Protein AF-0000000069089932 (afdb_homodimer)

Nearest PDB structures (foldseek):
  3h95-assembly1_A-2  TM=7.679E-01  e=5.765E-08  Homo sapiens
  2ehj-assembly1_A  TM=5.036E-01  e=2.712E+00  Escherichia coli
  3dmp-assembly1_A  TM=3.233E-01  e=6.215E+00  Burkholderia pseudomallei
  3h95-assembly1_A-2  TM=7.671E-01  e=1.117E-07  Homo sapiens

pLDDT: mean 87.86, std 10.95, range [35.31, 97.25]

Secondary structure (DSSP, 8-state):
-EEEEEEEEEEEEEGGGTTEEEEEEEEEE--S-------TTT-S------HHHHHTSTT--HHHHHHHHHHHHHHHH-STTT-BEEEEEE-SSTT-EEEEEEPPPPGGG---/-EEEEEEEEEEEEEGGGTTEEEEEEEEEE--S-------TTT-S------HHHHHTSTT--HHHHHHHHHHHHHHHH-STTT-BEEEEEE-SSTT-EEEEEEPPPPGGG---

Foldseek 3Di:
DFDFWQDKDWDALPVVVVRHIDIDTHTDDDDPDPDDDDDPVPDPDDDDDDLVVVCVDPPQDPVSNVVSVLVVVCVVPNCLVRGFAWDWDDDPDPPDIDTDTDRDDDPVPPPD/DFDFWQDKDWDALPVVVVRHIDIDTHTDDDDPDQDDDDDPVPDPDDDDDDLVVVCVDPPCDPVNVVVSVLVVVCVVPNCLVRGFAWDWDDDPPPPDIDTDTDRDDDPVPPPD

Radius of gyration: 20.14 Å; Cα contacts (8 Å, |Δi|>4): 325; chains: 2; bounding box: 42×56×48 Å

Organism: Magallana gigas (NCBI:txid29159)

Solvent-accessible surface area (backbone atoms only — not comparable to full-atom values): 13571 Å² total; per-residue (Å²): 76,87,66,28,36,49,35,37,34,40,31,61,59,29,71,94,57,81,44,34,72,46,78,48,75,43,68,44,66,43,76,87,61,88,75,85,80,72,56,75,90,82,42,91,77,86,79,93,73,60,68,73,57,58,68,68,39,84,85,62,45,67,64,54,48,51,53,51,36,51,50,51,43,24,70,75,74,49,44,83,69,42,47,28,34,66,47,82,41,74,42,96,53,86,94,39,55,30,38,42,29,28,44,74,69,62,75,85,44,65,75,124,77,86,66,27,35,50,35,37,36,41,32,60,58,30,72,93,57,81,43,34,70,47,76,47,76,42,68,43,67,46,77,88,59,88,75,84,79,73,55,75,90,82,43,90,78,85,81,92,72,60,67,74,57,58,68,68,39,84,86,60,44,67,64,55,48,51,53,51,36,52,50,50,44,23,70,74,73,47,44,84,68,42,46,30,35,65,48,81,40,74,42,95,51,86,94,40,56,29,37,41,30,31,44,73,70,63,75,86,46,65,74,125

InterPro domains:
  IPR003293 Nudix hydrolase 6-like [PR01356] (27-51)
  IPR003293 Nudix hydrolase 6-like [PR01356] (60-79)
  IPR003293 Nudix hydrolase 6-like [PR01356] (79-103)
  IPR003293 Nudix hydrolase 6-like [PTHR13994] (1-91)
  IPR015797 NUDIX hydrolase-like domain superfamily [SSF55811] (11-101)

Sequence (224 aa):
EFLSMLALRQQHKQPGAFGRSDIFILCRLRPLTFDIRPCSREIKACQWMDIADVQKRSGFSAFMRKVTGMAMYGIKHGFQDLDIKYEEMESVYKGLRYKLYHRPVPSDTQIREFLSMLALRQQHKQPGAFGRSDIFILCRLRPLTFDIRPCSREIKACQWMDIADVQKRSGFSAFMRKVTGMAMYGIKHGFQDLDIKYEEMESVYKGLRYKLYHRPVPSDTQIR

Structure (mmCIF, N/CA/C/O backbone):
data_AF-0000000069089932-model_v1
#
loop_
_entity.id
_entity.type
_entity.pdbx_description
1 polymer 'Nucleoside diphosphate-linked moiety X motif 6'
#
loop_
_atom_site.group_PDB
_atom_site.id
_atom_site.type_symbol
_atom_site.label_atom_id
_atom_site.label_alt_id
_atom_site.label_comp_id
_atom_site.label_asym_id
_atom_site.label_entity_id
_atom_site.label_seq_id
_atom_site.pdbx_PDB_ins_code
_atom_site.Cartn_x
_atom_site.Cartn_y
_atom_site.Cartn_z
_atom_site.occupancy
_atom_site.B_iso_or_equiv
_atom_site.auth_seq_id
_atom_site.auth_comp_id
_atom_site.auth_asym_id
_atom_site.auth_atom_id
_atom_site.pdbx_PDB_model_num
ATOM 1 N N . GLU A 1 1 ? -13.797 -12.742 -2.637 1 95.88 1 GLU A N 1
ATOM 2 C CA . GLU A 1 1 ? -13.93 -11.68 -1.649 1 95.88 1 GLU A CA 1
ATOM 3 C C . GLU A 1 1 ? -12.562 -11.148 -1.224 1 95.88 1 GLU A C 1
ATOM 5 O O . GLU A 1 1 ? -11.648 -11.93 -0.945 1 95.88 1 GLU A O 1
ATOM 10 N N . PHE A 1 2 ? -12.469 -9.836 -1.188 1 95.94 2 PHE A N 1
ATOM 11 C CA . PHE A 1 2 ? -11.211 -9.203 -0.796 1 95.94 2 PHE A CA 1
ATOM 12 C C . PHE A 1 2 ? -10.953 -9.398 0.692 1 95.94 2 PHE A C 1
ATOM 14 O O . PHE A 1 2 ? -11.836 -9.164 1.519 1 95.94 2 PHE A O 1
ATOM 21 N N . LEU A 1 3 ? -9.719 -9.789 1.024 1 96.19 3 LEU A N 1
ATOM 22 C CA . LEU A 1 3 ? -9.352 -9.984 2.422 1 96.19 3 LEU A CA 1
ATOM 23 C C . LEU A 1 3 ? -8.328 -8.938 2.859 1 96.19 3 LEU A C 1
ATOM 25 O O . LEU A 1 3 ? -8.5 -8.289 3.895 1 96.19 3 LEU A O 1
ATOM 29 N N . SER A 1 4 ? -7.27 -8.75 2.064 1 97.19 4 SER A N 1
ATOM 30 C CA . SER A 1 4 ? -6.207 -7.824 2.445 1 97.19 4 SER A CA 1
ATOM 31 C C . SER A 1 4 ? -5.234 -7.594 1.293 1 97.19 4 SER A C 1
ATOM 33 O O . SER A 1 4 ? -5.297 -8.281 0.273 1 97.19 4 SER A O 1
ATOM 35 N N . MET A 1 5 ? -4.504 -6.559 1.44 1 96.88 5 MET A N 1
ATOM 36 C CA . MET A 1 5 ? -3.287 -6.395 0.651 1 96.88 5 MET A CA 1
ATOM 37 C C . MET A 1 5 ? -2.098 -7.047 1.345 1 96.88 5 MET A C 1
ATOM 39 O O . MET A 1 5 ? -1.93 -6.91 2.559 1 96.88 5 MET A O 1
ATOM 43 N N . LEU A 1 6 ? -1.239 -7.73 0.556 1 96.25 6 LEU A N 1
ATOM 44 C CA . LEU A 1 6 ? -0.067 -8.375 1.139 1 96.25 6 LEU A CA 1
ATOM 45 C C . LEU A 1 6 ? 1.198 -7.582 0.825 1 96.25 6 LEU A C 1
ATOM 47 O O . LEU A 1 6 ? 2.127 -7.539 1.636 1 96.25 6 LEU A O 1
ATOM 51 N N . ALA A 1 7 ? 1.217 -6.977 -0.391 1 96.44 7 ALA A N 1
ATOM 52 C CA . ALA A 1 7 ? 2.432 -6.293 -0.825 1 96.44 7 ALA A CA 1
ATOM 53 C C . ALA A 1 7 ? 2.145 -5.344 -1.986 1 96.44 7 ALA A C 1
ATOM 55 O O . ALA A 1 7 ? 1.101 -5.449 -2.637 1 96.44 7 ALA A O 1
ATOM 56 N N . LEU A 1 8 ? 2.963 -4.398 -2.178 1 96.5 8 LEU A N 1
ATOM 57 C CA . LEU A 1 8 ? 2.951 -3.459 -3.293 1 96.5 8 LEU A CA 1
ATOM 58 C C . LEU A 1 8 ? 4.328 -3.375 -3.947 1 96.5 8 LEU A C 1
ATOM 60 O O . LEU A 1 8 ? 5.336 -3.197 -3.262 1 96.5 8 LEU A O 1
ATOM 64 N N . ARG A 1 9 ? 4.383 -3.613 -5.23 1 94.62 9 ARG A N 1
ATOM 65 C CA . ARG A 1 9 ? 5.625 -3.453 -5.977 1 94.62 9 ARG A CA 1
ATOM 66 C C . ARG A 1 9 ? 5.617 -2.156 -6.781 1 94.62 9 ARG A C 1
ATOM 68 O O . ARG A 1 9 ? 4.633 -1.848 -7.461 1 94.62 9 ARG A O 1
ATOM 75 N N . GLN A 1 10 ? 6.621 -1.388 -6.66 1 93.94 10 GLN A N 1
ATOM 76 C CA . GLN A 1 10 ? 6.824 -0.206 -7.492 1 93.94 10 GLN A CA 1
ATOM 77 C C . GLN A 1 10 ? 8.078 -0.346 -8.352 1 93.94 10 GLN A C 1
ATOM 79 O O . GLN A 1 10 ? 9.164 -0.629 -7.832 1 93.94 10 GLN A O 1
ATOM 84 N N . GLN A 1 11 ? 7.938 -0.21 -9.594 1 90.94 11 GLN A N 1
ATOM 85 C CA . GLN A 1 11 ? 9.078 -0.249 -10.5 1 90.94 11 GLN A CA 1
ATOM 86 C C . GLN A 1 11 ? 9.094 0.97 -11.414 1 90.94 11 GLN A C 1
ATOM 88 O O . GLN A 1 11 ? 8.055 1.37 -11.938 1 90.94 11 GLN A O 1
ATOM 93 N N . HIS A 1 12 ? 10.25 1.593 -11.484 1 89.12 12 HIS A N 1
ATOM 94 C CA . HIS A 1 12 ? 10.453 2.686 -12.43 1 89.12 12 HIS A CA 1
ATOM 95 C C . HIS A 1 12 ? 11.086 2.186 -13.727 1 89.12 12 HIS A C 1
ATOM 97 O O . HIS A 1 12 ? 11.656 1.096 -13.758 1 89.12 12 HIS A O 1
ATOM 103 N N . LYS A 1 13 ? 10.906 3.018 -14.844 1 86.25 13 LYS A N 1
ATOM 104 C CA . LYS A 1 13 ? 11.508 2.732 -16.141 1 86.25 13 LYS A CA 1
ATOM 105 C C . LYS A 1 13 ? 11.125 1.339 -16.641 1 86.25 13 LYS A C 1
ATOM 107 O O . LYS A 1 13 ? 11.984 0.581 -17.094 1 86.25 13 LYS A O 1
ATOM 112 N N . GLN A 1 14 ? 9.859 1.005 -16.391 1 79.31 14 GLN A N 1
ATOM 113 C CA . GLN A 1 14 ? 9.367 -0.302 -16.812 1 79.31 14 GLN A CA 1
ATOM 114 C C . GLN A 1 14 ? 9.328 -0.412 -18.328 1 79.31 14 GLN A C 1
ATOM 116 O O . GLN A 1 14 ? 8.531 0.26 -18.984 1 79.31 14 GLN A O 1
ATOM 121 N N . PRO A 1 15 ? 10.203 -1.219 -18.859 1 76.25 15 PRO A N 1
ATOM 122 C CA . PRO A 1 15 ? 10.258 -1.302 -20.328 1 76.25 15 PRO A CA 1
ATOM 123 C C . PRO A 1 15 ? 8.898 -1.641 -20.938 1 76.25 15 PRO A C 1
ATOM 125 O O . PRO A 1 15 ? 8.539 -1.081 -21.984 1 76.25 15 PRO A O 1
ATOM 128 N N . GLY A 1 16 ? 8.141 -2.504 -20.344 1 74 16 GLY A N 1
ATOM 129 C CA . GLY A 1 16 ? 6.844 -2.906 -20.859 1 74 16 GLY A CA 1
ATOM 130 C C . GLY A 1 16 ? 5.801 -1.81 -20.766 1 74 16 GLY A C 1
ATOM 131 O O . GLY A 1 16 ? 4.738 -1.907 -21.391 1 74 16 GLY A O 1
ATOM 132 N N . ALA A 1 17 ? 6.102 -0.735 -20.016 1 73.56 17 ALA A N 1
ATOM 133 C CA . ALA A 1 17 ? 5.16 0.369 -19.828 1 73.56 17 ALA A CA 1
ATOM 134 C C . ALA A 1 17 ? 5.734 1.673 -20.375 1 73.56 17 ALA A C 1
ATOM 136 O O . ALA A 1 17 ? 5.473 2.748 -19.828 1 73.56 17 ALA A O 1
ATOM 137 N N . PHE A 1 18 ? 6.617 1.554 -21.406 1 82.56 18 PHE A N 1
ATOM 138 C CA . PHE A 1 18 ? 7.152 2.721 -22.109 1 82.56 18 PHE A CA 1
ATOM 139 C C . PHE A 1 18 ? 8.008 3.566 -21.156 1 82.56 18 PHE A C 1
ATOM 141 O O . PHE A 1 18 ? 7.973 4.797 -21.219 1 82.56 18 PHE A O 1
ATOM 148 N N . GLY A 1 19 ? 8.602 2.885 -20.172 1 81.69 19 GLY A N 1
ATOM 149 C CA . GLY A 1 19 ? 9.523 3.58 -19.281 1 81.69 19 GLY A CA 1
ATOM 150 C C . GLY A 1 19 ? 8.828 4.266 -18.125 1 81.69 19 GLY A C 1
ATOM 151 O O . GLY A 1 19 ? 9.477 4.957 -17.328 1 81.69 19 GLY A O 1
ATOM 152 N N . ARG A 1 20 ? 7.586 4.059 -17.969 1 84.69 20 ARG A N 1
ATOM 153 C CA . ARG A 1 20 ? 6.836 4.703 -16.906 1 84.69 20 ARG A CA 1
ATOM 154 C C . ARG A 1 20 ? 6.957 3.92 -15.602 1 84.69 20 ARG A C 1
ATOM 156 O O . ARG A 1 20 ? 7.457 2.791 -15.594 1 84.69 20 ARG A O 1
ATOM 163 N N . SER A 1 21 ? 6.59 4.645 -14.539 1 87.12 21 SER A N 1
ATOM 164 C CA . SER A 1 21 ? 6.512 3.965 -13.25 1 87.12 21 SER A CA 1
ATOM 165 C C . SER A 1 21 ? 5.234 3.141 -13.141 1 87.12 21 SER A C 1
ATOM 167 O O . SER A 1 21 ? 4.203 3.5 -13.711 1 87.12 21 SER A O 1
ATOM 169 N N . ASP A 1 22 ? 5.398 1.964 -12.555 1 87.44 22 ASP A N 1
ATOM 170 C CA . ASP A 1 22 ? 4.203 1.151 -12.359 1 87.44 22 ASP A CA 1
ATOM 171 C C . ASP A 1 22 ? 4.094 0.677 -10.914 1 87.44 22 ASP A C 1
ATOM 173 O O . ASP A 1 22 ? 5.086 0.653 -10.188 1 87.44 22 ASP A O 1
ATOM 177 N N . ILE A 1 23 ? 2.812 0.469 -10.531 1 90.5 23 ILE A N 1
ATOM 178 C CA . ILE A 1 23 ? 2.504 -0.11 -9.227 1 90.5 23 ILE A CA 1
ATOM 179 C C . ILE A 1 23 ? 1.724 -1.41 -9.414 1 90.5 23 ILE A C 1
ATOM 181 O O . ILE A 1 23 ? 0.778 -1.467 -10.203 1 90.5 23 ILE A O 1
ATOM 185 N N . PHE A 1 24 ? 2.215 -2.436 -8.812 1 91.56 24 PHE A N 1
ATOM 186 C CA . PHE A 1 24 ? 1.556 -3.736 -8.781 1 91.56 24 PHE A CA 1
ATOM 187 C C . PHE A 1 24 ? 1.16 -4.105 -7.352 1 91.56 24 PHE A C 1
ATOM 189 O O . PHE A 1 24 ? 2.002 -4.125 -6.453 1 91.56 24 PHE A O 1
ATOM 196 N N . ILE A 1 25 ? -0.121 -4.348 -7.137 1 94.81 25 ILE A N 1
ATOM 197 C CA . ILE A 1 25 ? -0.615 -4.652 -5.801 1 94.81 25 ILE A CA 1
ATOM 198 C C . ILE A 1 25 ? -1.008 -6.125 -5.719 1 94.81 25 ILE A C 1
ATOM 200 O O . ILE A 1 25 ? -1.758 -6.621 -6.562 1 94.81 25 ILE A O 1
ATOM 204 N N . LEU A 1 26 ? -0.462 -6.785 -4.738 1 95.31 26 LEU A N 1
ATOM 205 C CA . LEU A 1 26 ? -0.828 -8.164 -4.461 1 95.31 26 LEU A CA 1
ATOM 206 C C . LEU A 1 26 ? -1.904 -8.234 -3.381 1 95.31 26 LEU A C 1
ATOM 208 O O . LEU A 1 26 ? -1.704 -7.75 -2.266 1 95.31 26 LEU A O 1
ATOM 212 N N . CYS A 1 27 ? -2.963 -8.891 -3.709 1 96.75 27 CYS A N 1
ATOM 213 C CA . CYS A 1 27 ? -4.086 -8.992 -2.785 1 96.75 27 CYS A CA 1
ATOM 214 C C . CYS A 1 27 ? -4.363 -10.438 -2.412 1 96.75 27 CYS A C 1
ATOM 216 O O . CYS A 1 27 ? -4.113 -11.352 -3.207 1 96.75 27 CYS A O 1
ATOM 218 N N . ARG A 1 28 ? -4.836 -10.594 -1.194 1 96.31 28 ARG A N 1
ATOM 219 C CA . ARG A 1 28 ? -5.402 -11.867 -0.75 1 96.31 28 ARG A CA 1
ATOM 220 C C . ARG A 1 28 ? -6.922 -11.859 -0.875 1 96.31 28 ARG A C 1
ATOM 222 O O . ARG A 1 28 ? -7.586 -10.938 -0.4 1 96.31 28 ARG A O 1
ATOM 229 N N . LEU A 1 29 ? -7.418 -12.875 -1.557 1 95.94 29 LEU A N 1
ATOM 230 C CA . LEU A 1 29 ? -8.859 -13 -1.762 1 95.94 29 LEU A CA 1
ATOM 231 C C . LEU A 1 29 ? -9.352 -14.375 -1.333 1 95.94 29 LEU A C 1
ATOM 233 O O . LEU A 1 29 ? -8.578 -15.336 -1.294 1 95.94 29 LEU A O 1
ATOM 237 N N . ARG A 1 30 ? -10.555 -14.43 -0.99 1 94.56 30 ARG A N 1
ATOM 238 C CA . ARG A 1 30 ? -11.258 -15.688 -0.776 1 94.56 30 ARG A CA 1
ATOM 239 C C . ARG A 1 30 ? -12.258 -15.953 -1.896 1 94.56 30 ARG A C 1
ATOM 241 O O . ARG A 1 30 ? -13.094 -15.094 -2.207 1 94.56 30 ARG A O 1
ATOM 248 N N . PRO A 1 31 ? -12.148 -17.109 -2.607 1 93.44 31 PRO A N 1
ATOM 249 C CA . PRO A 1 31 ? -13.102 -17.391 -3.678 1 93.44 31 PRO A CA 1
ATOM 250 C C . PRO A 1 31 ? -14.539 -17.531 -3.166 1 93.44 31 PRO A C 1
ATOM 252 O O . PRO A 1 31 ? -14.758 -18.078 -2.08 1 93.44 31 PRO A O 1
ATOM 255 N N . LEU A 1 32 ? -15.438 -16.906 -3.814 1 95.06 32 LEU A N 1
ATOM 256 C CA . LEU A 1 32 ? -16.859 -17.078 -3.506 1 95.06 32 LEU A CA 1
ATOM 257 C C . LEU A 1 32 ? -17.344 -18.453 -3.963 1 95.06 32 LEU A C 1
ATOM 259 O O . LEU A 1 32 ? -18.266 -19.016 -3.365 1 95.06 32 LEU A O 1
ATOM 263 N N . THR A 1 33 ? -16.844 -18.906 -5.039 1 93.88 33 THR A N 1
ATOM 264 C CA . THR A 1 33 ? -17.031 -20.25 -5.574 1 93.88 33 THR A CA 1
ATOM 265 C C . THR A 1 33 ? -15.734 -20.797 -6.16 1 93.88 33 THR A C 1
ATOM 267 O O . THR A 1 33 ? -14.82 -20.031 -6.469 1 93.88 33 THR A O 1
ATOM 270 N N . PHE A 1 34 ? -15.695 -22.016 -6.309 1 93.62 34 PHE A N 1
ATOM 271 C CA . PHE A 1 34 ? -14.5 -22.625 -6.875 1 93.62 34 PHE A CA 1
ATOM 272 C C . PHE A 1 34 ? -14.688 -22.922 -8.359 1 93.62 34 PHE A C 1
ATOM 274 O O . PHE A 1 34 ? -13.789 -23.438 -9.016 1 93.62 34 PHE A O 1
ATOM 281 N N . ASP A 1 35 ? -15.766 -22.484 -8.805 1 94.5 35 ASP A N 1
ATOM 282 C CA . ASP A 1 35 ? -16 -22.625 -10.234 1 94.5 35 ASP A CA 1
ATOM 283 C C . ASP A 1 35 ? -15.148 -21.656 -11.039 1 94.5 35 ASP A C 1
ATOM 285 O O . ASP A 1 35 ? -15.133 -20.453 -10.742 1 94.5 35 ASP A O 1
ATOM 289 N N . ILE A 1 36 ? -14.461 -22.109 -12.039 1 92.19 36 ILE A N 1
ATOM 290 C CA . ILE A 1 36 ? -13.641 -21.266 -12.898 1 92.19 36 ILE A CA 1
ATOM 291 C C . ILE A 1 36 ? -14.406 -20.906 -14.164 1 92.19 36 ILE A C 1
ATOM 293 O O . ILE A 1 36 ? -14.836 -21.797 -14.914 1 92.19 36 ILE A O 1
ATOM 297 N N . ARG A 1 37 ? -14.688 -19.688 -14.445 1 91 37 ARG A N 1
ATOM 298 C CA . ARG A 1 37 ? -15.344 -19.156 -15.641 1 91 37 ARG A CA 1
ATOM 299 C C . ARG A 1 37 ? -14.469 -18.109 -16.328 1 91 37 ARG A C 1
ATOM 301 O O . ARG A 1 37 ? -14.719 -16.906 -16.188 1 91 37 ARG A O 1
ATOM 308 N N . PRO A 1 38 ? -13.477 -18.562 -17.031 1 89 38 PRO A N 1
ATOM 309 C CA . PRO A 1 38 ? -12.555 -17.609 -17.656 1 89 38 PRO A CA 1
ATOM 310 C C . PRO A 1 38 ? -13.188 -16.859 -18.828 1 89 38 PRO A C 1
ATOM 312 O O . PRO A 1 38 ? -14.078 -17.406 -19.5 1 89 38 PRO A O 1
ATOM 315 N N . CYS A 1 39 ? -12.781 -15.578 -18.922 1 90.69 39 CYS A N 1
ATOM 316 C CA . CYS A 1 39 ? -13.141 -14.867 -20.156 1 90.69 39 CYS A CA 1
ATOM 317 C C . CYS A 1 39 ? -12.539 -15.547 -21.375 1 90.69 39 CYS A C 1
ATOM 319 O O . CYS A 1 39 ? -11.312 -15.594 -21.531 1 90.69 39 CYS A O 1
ATOM 321 N N . SER A 1 40 ? -13.25 -16.062 -22.234 1 88.31 40 SER A N 1
ATOM 322 C CA . SER A 1 40 ? -12.805 -16.859 -23.375 1 88.31 40 SER A CA 1
ATOM 323 C C . SER A 1 40 ? -11.984 -16.031 -24.344 1 88.31 40 SER A C 1
ATOM 325 O O . SER A 1 40 ? -11.164 -16.578 -25.094 1 88.31 40 SER A O 1
ATOM 327 N N . ARG A 1 41 ? -12.234 -14.773 -24.406 1 92.12 41 ARG A N 1
ATOM 328 C CA . ARG A 1 41 ? -11.547 -13.898 -25.359 1 92.12 41 ARG A CA 1
ATOM 329 C C . ARG A 1 41 ? -10.125 -13.602 -24.891 1 92.12 41 ARG A C 1
ATOM 331 O O . ARG A 1 41 ? -9.211 -13.5 -25.703 1 92.12 41 ARG A O 1
ATOM 338 N N . GLU A 1 42 ? -9.875 -13.555 -23.5 1 91.56 42 GLU A N 1
ATOM 339 C CA . GLU A 1 42 ? -8.617 -12.992 -23.016 1 91.56 42 GLU A CA 1
ATOM 340 C C . GLU A 1 42 ? -7.789 -14.047 -22.281 1 91.56 42 GLU A C 1
ATOM 342 O O . GLU A 1 42 ? -6.59 -13.867 -22.078 1 91.56 42 GLU A O 1
ATOM 347 N N . ILE A 1 43 ? -8.57 -15.109 -21.953 1 91.31 43 ILE A N 1
ATOM 348 C CA . ILE A 1 43 ? -7.891 -16.062 -21.078 1 91.31 43 ILE A CA 1
ATOM 349 C C . ILE A 1 43 ? -7.727 -17.406 -21.797 1 91.31 43 ILE A C 1
ATOM 351 O O . ILE A 1 43 ? -8.711 -18.078 -22.094 1 91.31 43 ILE A O 1
ATOM 355 N N . LYS A 1 44 ? -6.438 -17.719 -22.031 1 91.56 44 LYS A N 1
ATOM 356 C CA . LYS A 1 44 ? -6.133 -18.969 -22.734 1 91.56 44 LYS A CA 1
ATOM 357 C C . LYS A 1 44 ? -6.449 -20.188 -21.859 1 91.56 44 LYS A C 1
ATOM 359 O O . LYS A 1 44 ? -7.016 -21.156 -22.344 1 91.56 44 LYS A O 1
ATOM 364 N N . ALA A 1 45 ? -5.965 -20.188 -20.641 1 90.38 45 ALA A N 1
ATOM 365 C CA . ALA A 1 45 ? -6.188 -21.281 -19.703 1 90.38 45 ALA A CA 1
ATOM 366 C C . ALA A 1 45 ? -6.195 -20.781 -18.266 1 90.38 45 ALA A C 1
ATOM 368 O O . ALA A 1 45 ? -5.547 -19.781 -17.953 1 90.38 45 ALA A O 1
ATOM 369 N N . CYS A 1 46 ? -7.012 -21.328 -17.547 1 91.38 46 CYS A N 1
ATOM 370 C CA . CYS A 1 46 ? -7.113 -20.984 -16.125 1 91.38 46 CYS A CA 1
ATOM 371 C C . CYS A 1 46 ? -7.297 -22.234 -15.281 1 91.38 46 CYS A C 1
ATOM 373 O O . CYS A 1 46 ? -8.047 -23.141 -15.648 1 91.38 46 CYS A O 1
ATOM 375 N N . GLN A 1 47 ? -6.52 -22.359 -14.164 1 91.88 47 GLN A N 1
ATOM 376 C CA . GLN A 1 47 ? -6.664 -23.484 -13.242 1 91.88 47 GLN A CA 1
ATOM 377 C C . GLN A 1 47 ? -6.336 -23.047 -11.812 1 91.88 47 GLN A C 1
ATOM 379 O O . GLN A 1 47 ? -5.555 -22.125 -11.594 1 91.88 47 GLN A O 1
ATOM 384 N N . TRP A 1 48 ? -7 -23.828 -10.867 1 92 48 TRP A N 1
ATOM 385 C CA . TRP A 1 48 ? -6.543 -23.734 -9.492 1 92 48 TRP A CA 1
ATOM 386 C C . TRP A 1 48 ? -5.242 -24.5 -9.281 1 92 48 TRP A C 1
ATOM 388 O O . TRP A 1 48 ? -5.086 -25.609 -9.805 1 92 48 TRP A O 1
ATOM 398 N N . MET A 1 49 ? -4.277 -23.875 -8.547 1 91.12 49 MET A N 1
ATOM 399 C CA . MET A 1 49 ? -2.994 -24.516 -8.266 1 91.12 49 MET A CA 1
ATOM 400 C C . MET A 1 49 ? -2.676 -24.453 -6.773 1 91.12 49 MET A C 1
ATOM 402 O O . MET A 1 49 ? -2.988 -23.453 -6.109 1 91.12 49 MET A O 1
ATOM 406 N N . ASP A 1 50 ? -2.061 -25.656 -6.297 1 91.44 50 ASP A N 1
ATOM 407 C CA . ASP A 1 50 ? -1.484 -25.578 -4.957 1 91.44 50 ASP A CA 1
ATOM 408 C C . ASP A 1 50 ? -0.297 -24.625 -4.914 1 91.44 50 ASP A C 1
ATOM 410 O O . ASP A 1 50 ? 0.585 -24.688 -5.773 1 91.44 50 ASP A O 1
ATOM 414 N N . ILE A 1 51 ? -0.397 -23.781 -3.961 1 89.31 51 ILE A N 1
ATOM 415 C CA . ILE A 1 51 ? 0.636 -22.75 -3.871 1 89.31 51 ILE A CA 1
ATOM 416 C C . ILE A 1 51 ? 2.01 -23.406 -3.76 1 89.31 51 ILE A C 1
ATOM 418 O O . ILE A 1 51 ? 3 -22.875 -4.27 1 89.31 51 ILE A O 1
ATOM 422 N N . ALA A 1 52 ? 2.139 -24.531 -3.111 1 87.25 52 ALA A N 1
ATOM 423 C CA . ALA A 1 52 ? 3.408 -25.25 -2.986 1 87.25 52 ALA A CA 1
ATOM 424 C C . ALA A 1 52 ? 3.924 -25.688 -4.352 1 87.25 52 ALA A C 1
ATOM 426 O O . ALA A 1 52 ? 5.133 -25.719 -4.586 1 87.25 52 ALA A O 1
ATOM 427 N N . ASP A 1 53 ? 3.035 -26 -5.215 1 87.62 53 ASP A N 1
ATOM 428 C CA . ASP A 1 53 ? 3.416 -26.422 -6.562 1 87.62 53 ASP A CA 1
ATOM 429 C C . ASP A 1 53 ? 3.889 -25.234 -7.391 1 87.62 53 ASP A C 1
ATOM 431 O O . ASP A 1 53 ? 4.773 -25.359 -8.242 1 87.62 53 ASP A O 1
ATOM 435 N N . VAL A 1 54 ? 3.318 -24.156 -7.129 1 84.31 54 VAL A N 1
ATOM 436 C CA . VAL A 1 54 ? 3.699 -22.938 -7.852 1 84.31 54 VAL A CA 1
ATOM 437 C C . VAL A 1 54 ? 5.156 -22.594 -7.547 1 84.31 54 VAL A C 1
ATOM 439 O O . VAL A 1 54 ? 5.91 -22.219 -8.445 1 84.31 54 VAL A O 1
ATOM 442 N N . GLN A 1 55 ? 5.504 -22.734 -6.355 1 82 55 GLN A N 1
ATOM 443 C CA . GLN A 1 55 ? 6.852 -22.391 -5.914 1 82 55 GLN A CA 1
ATOM 444 C C . GLN A 1 55 ? 7.891 -23.297 -6.574 1 82 55 GLN A C 1
ATOM 446 O O . GLN A 1 55 ? 9.055 -22.922 -6.707 1 82 55 GLN A O 1
ATOM 451 N N . LYS A 1 56 ? 7.461 -24.438 -6.906 1 80.56 56 LYS A N 1
ATOM 452 C CA . LYS A 1 56 ? 8.383 -25.422 -7.461 1 80.56 56 LYS A CA 1
ATOM 453 C C . LYS A 1 56 ? 8.578 -25.219 -8.961 1 80.56 56 LYS A C 1
ATOM 455 O O . LYS A 1 56 ? 9.445 -25.844 -9.57 1 80.56 56 LYS A O 1
ATOM 460 N N . ARG A 1 57 ? 7.887 -24.375 -9.477 1 77.62 57 ARG A N 1
ATOM 461 C CA . ARG A 1 57 ? 7.969 -24.188 -10.922 1 77.62 57 ARG A CA 1
ATOM 462 C C . ARG A 1 57 ? 9.258 -23.469 -11.312 1 77.62 57 ARG A C 1
ATOM 464 O O . ARG A 1 57 ? 9.734 -22.609 -10.578 1 77.62 57 ARG A O 1
ATOM 471 N N . SER A 1 58 ? 9.734 -23.875 -12.43 1 68.56 58 SER A N 1
ATOM 472 C CA . SER A 1 58 ? 10.945 -23.281 -12.984 1 68.56 58 SER A CA 1
ATOM 473 C C . SER A 1 58 ? 10.703 -21.844 -13.43 1 68.56 58 SER A C 1
ATOM 475 O O . SER A 1 58 ? 9.625 -21.516 -13.922 1 68.56 58 SER A O 1
ATOM 477 N N . GLY A 1 59 ? 11.75 -21 -13.203 1 72.38 59 GLY A N 1
ATOM 478 C CA . GLY A 1 59 ? 11.727 -19.625 -13.672 1 72.38 59 GLY A CA 1
ATOM 479 C C . GLY A 1 59 ? 10.898 -18.719 -12.781 1 72.38 59 GLY A C 1
ATOM 480 O O . GLY A 1 59 ? 10.344 -17.719 -13.258 1 72.38 59 GLY A O 1
ATOM 481 N N . PHE A 1 60 ? 10.688 -19.234 -11.625 1 74.44 60 PHE A N 1
ATOM 482 C CA . PHE A 1 60 ? 9.961 -18.422 -10.648 1 74.44 60 PHE A CA 1
ATOM 483 C C . PHE A 1 60 ? 10.742 -17.172 -10.305 1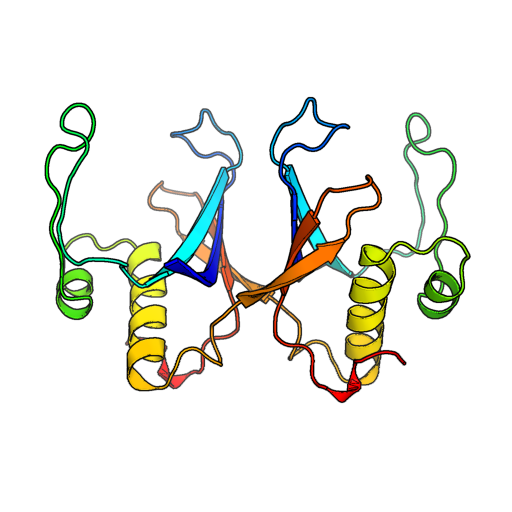 74.44 60 PHE A C 1
ATOM 485 O O . PHE A 1 60 ? 11.875 -17.234 -9.836 1 74.44 60 PHE A O 1
ATOM 492 N N . SER A 1 61 ? 10.211 -16.062 -10.789 1 83.12 61 SER A N 1
ATOM 493 C CA . SER A 1 61 ? 10.883 -14.789 -10.539 1 83.12 61 SER A CA 1
ATOM 494 C C . SER A 1 61 ? 11.086 -14.562 -9.047 1 83.12 61 SER A C 1
ATOM 496 O O . SER A 1 61 ? 10.453 -15.219 -8.219 1 83.12 61 SER A O 1
ATOM 498 N N . ALA A 1 62 ? 12.047 -13.727 -8.766 1 85.56 62 ALA A N 1
ATOM 499 C CA . ALA A 1 62 ? 12.305 -13.352 -7.3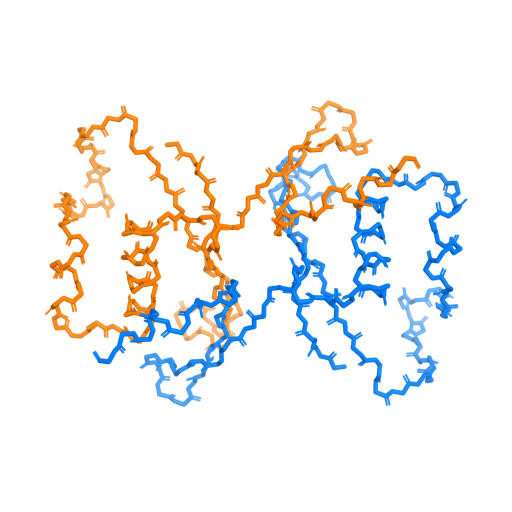79 1 85.56 62 ALA A CA 1
ATOM 500 C C . ALA A 1 62 ? 11.055 -12.789 -6.719 1 85.56 62 ALA A C 1
ATOM 502 O O . ALA A 1 62 ? 10.781 -13.062 -5.547 1 85.56 62 ALA A O 1
ATOM 503 N N . PHE A 1 63 ? 10.328 -12.117 -7.465 1 88.12 63 PHE A N 1
ATOM 504 C CA . PHE A 1 63 ? 9.07 -11.555 -6.984 1 88.12 63 PHE A CA 1
ATOM 505 C C . PHE A 1 63 ? 8.109 -12.656 -6.551 1 88.12 63 PHE A C 1
ATOM 507 O O . PHE A 1 63 ? 7.609 -12.641 -5.426 1 88.12 63 PHE A O 1
ATOM 514 N N . MET A 1 64 ? 7.914 -13.617 -7.406 1 87.31 64 MET A N 1
ATOM 515 C CA . MET A 1 64 ? 6.949 -14.672 -7.129 1 87.31 64 MET A CA 1
ATOM 516 C C . MET A 1 64 ? 7.418 -15.547 -5.965 1 87.31 64 MET A C 1
ATOM 518 O O . MET A 1 64 ? 6.602 -16.016 -5.172 1 87.31 64 MET A O 1
ATOM 522 N N . ARG A 1 65 ? 8.648 -15.711 -5.867 1 88.31 65 ARG A N 1
ATOM 523 C CA . ARG A 1 65 ? 9.188 -16.484 -4.754 1 88.31 65 ARG A CA 1
ATOM 524 C C . ARG A 1 65 ? 8.906 -15.797 -3.424 1 88.31 65 ARG A C 1
ATOM 526 O O . ARG A 1 65 ? 8.461 -16.438 -2.467 1 88.31 65 ARG A O 1
ATOM 533 N N . LYS A 1 66 ? 9.141 -14.547 -3.438 1 90.69 66 LYS A N 1
ATOM 534 C CA . LYS A 1 66 ? 8.914 -13.781 -2.215 1 90.69 66 LYS A CA 1
ATOM 535 C C . LYS A 1 66 ? 7.441 -13.789 -1.823 1 90.69 66 LYS A C 1
ATOM 537 O O . LYS A 1 66 ? 7.098 -14.102 -0.68 1 90.69 66 LYS A O 1
ATOM 542 N N . VAL A 1 67 ? 6.617 -13.57 -2.746 1 90.88 67 VAL A N 1
ATOM 543 C CA . VAL A 1 67 ? 5.207 -13.391 -2.418 1 90.88 67 VAL A CA 1
ATOM 544 C C . VAL A 1 67 ? 4.574 -14.75 -2.107 1 90.88 67 VAL A C 1
ATOM 546 O O . VAL A 1 67 ? 3.697 -14.852 -1.247 1 90.88 67 VAL A O 1
ATOM 549 N N . THR A 1 68 ? 4.949 -15.773 -2.82 1 91.5 68 THR A N 1
ATOM 550 C CA . THR A 1 68 ? 4.422 -17.094 -2.488 1 91.5 68 THR A CA 1
ATOM 551 C C . THR A 1 68 ? 4.934 -17.562 -1.127 1 91.5 68 THR A C 1
ATOM 553 O O . THR A 1 68 ? 4.219 -18.234 -0.384 1 91.5 68 THR A O 1
ATOM 556 N N . GLY A 1 69 ? 6.164 -17.172 -0.884 1 90.94 69 GLY A N 1
ATOM 557 C CA . GLY A 1 69 ? 6.676 -17.453 0.449 1 90.94 69 GLY A CA 1
ATOM 558 C C . GLY A 1 69 ? 5.871 -16.781 1.548 1 90.94 69 GLY A C 1
ATOM 559 O O . GLY A 1 69 ? 5.57 -17.406 2.568 1 90.94 69 GLY A O 1
ATOM 560 N N . MET A 1 70 ? 5.566 -15.594 1.354 1 93.12 70 MET A N 1
ATOM 561 C CA . MET A 1 70 ? 4.73 -14.867 2.305 1 93.12 70 MET A CA 1
ATOM 562 C C . MET A 1 70 ? 3.373 -15.547 2.463 1 93.12 70 MET A C 1
ATOM 564 O O . MET A 1 70 ? 2.887 -15.711 3.582 1 93.12 70 MET A O 1
ATOM 568 N N . ALA A 1 71 ? 2.812 -15.938 1.346 1 93.12 71 ALA A N 1
ATOM 569 C CA . ALA A 1 71 ? 1.506 -16.594 1.373 1 93.12 71 ALA A CA 1
ATOM 570 C C . ALA A 1 71 ? 1.565 -17.906 2.141 1 93.12 71 ALA A C 1
ATOM 572 O O . ALA A 1 71 ? 0.674 -18.203 2.936 1 93.12 71 ALA A O 1
ATOM 573 N N . MET A 1 72 ? 2.564 -18.609 1.887 1 92.44 72 MET A N 1
ATOM 574 C CA . MET A 1 72 ? 2.719 -19.891 2.574 1 92.44 72 MET A CA 1
ATOM 575 C C . MET A 1 72 ? 2.871 -19.688 4.078 1 92.44 72 MET A C 1
ATOM 577 O O . MET A 1 72 ? 2.314 -20.453 4.871 1 92.44 72 MET A O 1
ATOM 581 N N . TYR A 1 73 ? 3.629 -18.766 4.406 1 93.94 73 TYR A N 1
ATOM 582 C CA . TYR A 1 73 ? 3.73 -18.422 5.824 1 93.94 73 TYR A CA 1
ATOM 583 C C . TYR A 1 73 ? 2.359 -18.109 6.406 1 93.94 73 TYR A C 1
ATOM 585 O O . TYR A 1 73 ? 2.002 -18.609 7.477 1 93.94 73 TYR A O 1
ATOM 593 N N . GLY A 1 74 ? 1.679 -17.266 5.746 1 94.19 74 GLY A N 1
ATOM 594 C CA . GLY A 1 74 ? 0.347 -16.891 6.199 1 94.19 74 GLY A CA 1
ATOM 595 C C . GLY A 1 74 ? -0.587 -18.078 6.336 1 94.19 74 GLY A C 1
ATOM 596 O O . GLY A 1 74 ? -1.378 -18.141 7.277 1 94.19 74 GLY A O 1
ATOM 597 N N . ILE A 1 75 ? -0.485 -18.953 5.434 1 93.19 75 ILE A N 1
ATOM 598 C CA . ILE A 1 75 ? -1.321 -20.141 5.461 1 93.19 75 ILE A CA 1
ATOM 599 C C . ILE A 1 75 ? -0.98 -20.984 6.688 1 93.19 75 ILE A C 1
ATOM 601 O O . ILE A 1 75 ? -1.874 -21.516 7.355 1 93.19 75 ILE A O 1
ATOM 605 N N . LYS A 1 76 ? 0.188 -21.078 6.988 1 93.25 76 LYS A N 1
ATOM 606 C CA . LYS A 1 76 ? 0.653 -21.938 8.086 1 93.25 76 LYS A CA 1
ATOM 607 C C . LYS A 1 76 ? 0.431 -21.266 9.43 1 93.25 76 LYS A C 1
ATOM 609 O O . LYS A 1 76 ? 0.052 -21.922 10.406 1 93.25 76 LYS A O 1
ATOM 614 N N . HIS A 1 77 ? 0.596 -19.969 9.578 1 94.56 77 HIS A N 1
ATOM 615 C CA . HIS A 1 77 ? 0.651 -19.312 10.875 1 94.56 77 HIS A CA 1
ATOM 616 C C . HIS A 1 77 ? -0.47 -18.281 11.023 1 94.56 77 HIS A C 1
ATOM 618 O O . HIS A 1 77 ? -0.65 -17.703 12.094 1 94.56 77 HIS A O 1
ATOM 624 N N . GLY A 1 78 ? -1.24 -18.109 10.031 1 94.31 78 GLY A N 1
ATOM 625 C CA . GLY A 1 78 ? -2.18 -17 10 1 94.31 78 GLY A CA 1
ATOM 626 C C . GLY A 1 78 ? -1.617 -15.766 9.328 1 94.31 78 GLY A C 1
ATOM 627 O O . GLY A 1 78 ? -0.399 -15.586 9.258 1 94.31 78 GLY A O 1
ATOM 628 N N . PHE A 1 79 ? -2.455 -14.883 8.844 1 94.69 79 PHE A N 1
ATOM 629 C CA . PHE A 1 79 ? -2.027 -13.75 8.031 1 94.69 79 PHE A CA 1
ATOM 630 C C . PHE A 1 79 ? -1.977 -12.477 8.867 1 94.69 79 PHE A C 1
ATOM 632 O O . PHE A 1 79 ? -1.729 -11.391 8.344 1 94.69 79 PHE A O 1
ATOM 639 N N . GLN A 1 80 ? -2.182 -12.547 10.18 1 92.94 80 GLN A N 1
ATOM 640 C CA . GLN A 1 80 ? -2.295 -11.383 11.055 1 92.94 80 GLN A CA 1
ATOM 641 C C . GLN A 1 80 ? -1.023 -10.539 11.008 1 92.94 80 GLN A C 1
ATOM 643 O O . GLN A 1 80 ? -1.076 -9.32 11.18 1 92.94 80 GLN A O 1
ATOM 648 N N . ASP A 1 81 ? 0.046 -11.18 10.742 1 91.94 81 ASP A N 1
ATOM 649 C CA . ASP A 1 81 ? 1.317 -10.461 10.742 1 91.94 81 ASP A CA 1
ATOM 650 C C . ASP A 1 81 ? 1.666 -9.961 9.344 1 91.94 81 ASP A C 1
ATOM 652 O O . ASP A 1 81 ? 2.662 -9.258 9.156 1 91.94 81 ASP A O 1
ATOM 656 N N . LEU A 1 82 ? 0.888 -10.266 8.336 1 94.56 82 LEU A N 1
ATOM 657 C CA . LEU A 1 82 ? 1.227 -9.953 6.957 1 94.56 82 LEU A CA 1
ATOM 658 C C . LEU A 1 82 ? 0.201 -9 6.344 1 94.56 82 LEU A C 1
ATOM 660 O O . LEU A 1 82 ? 0.542 -8.172 5.5 1 94.56 82 LEU A O 1
ATOM 664 N N . ASP A 1 83 ? -1.005 -9.062 6.812 1 95.75 83 ASP A N 1
ATOM 665 C CA . ASP A 1 83 ? -2.133 -8.391 6.172 1 95.75 83 ASP A CA 1
ATOM 666 C C . ASP A 1 83 ? -2.035 -6.875 6.332 1 95.75 83 ASP A C 1
ATOM 668 O O . ASP A 1 83 ? -1.724 -6.379 7.418 1 95.75 83 ASP A O 1
ATOM 672 N N . ILE A 1 84 ? -2.242 -6.223 5.293 1 96.69 84 ILE A N 1
ATOM 673 C CA . ILE A 1 84 ? -2.604 -4.809 5.285 1 96.69 84 ILE A CA 1
ATOM 674 C C . ILE A 1 84 ? -4.082 -4.656 4.945 1 96.69 84 ILE A C 1
ATOM 676 O O . ILE A 1 84 ? -4.48 -4.812 3.789 1 96.69 84 ILE A O 1
ATOM 680 N N . LYS A 1 85 ? -4.816 -4.398 5.934 1 95.81 85 LYS A N 1
ATOM 681 C CA . LYS A 1 85 ? -6.266 -4.34 5.77 1 95.81 85 LYS A CA 1
ATOM 682 C C . LYS A 1 85 ? -6.746 -2.9 5.613 1 95.81 85 LYS A C 1
ATOM 684 O O . LYS A 1 85 ? -5.953 -1.963 5.707 1 95.81 85 LYS A O 1
ATOM 689 N N . TYR A 1 86 ? -8.016 -2.814 5.27 1 95.44 86 TYR A N 1
ATOM 690 C CA . TYR A 1 86 ? -8.539 -1.46 5.121 1 95.44 86 TYR A CA 1
ATOM 691 C C . TYR A 1 86 ? -9.672 -1.201 6.102 1 95.44 86 TYR A C 1
ATOM 693 O O . TYR A 1 86 ? -10.281 -2.143 6.617 1 95.44 86 TYR A O 1
ATOM 701 N N . GLU A 1 87 ? -9.867 0.009 6.473 1 94.06 87 GLU A N 1
ATOM 702 C CA . GLU A 1 87 ? -11.094 0.512 7.074 1 94.06 87 GLU A CA 1
ATOM 703 C C . GLU A 1 87 ? -11.828 1.451 6.121 1 94.06 87 GLU A C 1
ATOM 705 O O . GLU A 1 87 ? -11.203 2.18 5.352 1 94.06 87 GLU A O 1
ATOM 710 N N . GLU A 1 88 ? -13.109 1.316 6.125 1 93.44 88 GLU A N 1
ATOM 711 C CA . GLU A 1 88 ? -13.914 2.225 5.309 1 93.44 88 GLU A CA 1
ATOM 712 C C . GLU A 1 88 ? -14.172 3.541 6.039 1 93.44 88 GLU A C 1
ATOM 714 O O . GLU A 1 88 ? -14.602 3.545 7.191 1 93.44 88 GLU A O 1
ATOM 719 N N . MET A 1 89 ? -13.883 4.629 5.312 1 92.38 89 MET A N 1
ATOM 720 C CA . MET A 1 89 ? -14.039 5.957 5.898 1 92.38 89 MET A CA 1
ATOM 721 C C . MET A 1 89 ? -14.992 6.812 5.062 1 92.38 89 MET A C 1
ATOM 723 O O . MET A 1 89 ? -15.141 6.582 3.861 1 92.38 89 MET A O 1
ATOM 727 N N . GLU A 1 90 ? -15.602 7.723 5.734 1 89.38 90 GLU A N 1
ATOM 728 C CA . GLU A 1 90 ? -16.469 8.656 5.02 1 89.38 90 GLU A CA 1
ATOM 729 C C . GLU A 1 90 ? -15.656 9.727 4.301 1 89.38 90 GLU A C 1
ATOM 731 O O . GLU A 1 90 ? -14.711 10.281 4.867 1 89.38 90 GLU A O 1
ATOM 736 N N . SER A 1 91 ? -16.062 9.914 3.08 1 84.62 91 SER A N 1
ATOM 737 C CA . SER A 1 91 ? -15.406 10.961 2.305 1 84.62 91 SER A CA 1
ATOM 738 C C . SER A 1 91 ? -15.93 12.344 2.68 1 84.62 91 SER A C 1
ATOM 740 O O . SER A 1 91 ? -17 12.461 3.271 1 84.62 91 SER A O 1
ATOM 742 N N . VAL A 1 92 ? -15.141 13.375 2.367 1 81.69 92 VAL A N 1
ATOM 743 C CA . VAL A 1 92 ? -15.602 14.75 2.516 1 81.69 92 VAL A CA 1
ATOM 744 C C . VAL A 1 92 ? -16.75 15.023 1.537 1 81.69 92 VAL A C 1
ATOM 746 O O . VAL A 1 92 ? -17.531 15.945 1.734 1 81.69 92 VAL A O 1
ATOM 749 N N . TYR A 1 93 ? -16.766 14.234 0.449 1 82.44 93 TYR A N 1
ATOM 750 C CA . TYR A 1 93 ? -17.875 14.305 -0.5 1 82.44 93 TYR A CA 1
ATOM 751 C C . TYR A 1 93 ? -19.047 13.461 -0.034 1 82.44 93 TYR A C 1
ATOM 753 O O . TYR A 1 93 ? -18.906 12.25 0.169 1 82.44 93 TYR A O 1
ATOM 761 N N . LYS A 1 94 ? -20.109 14.148 0.104 1 83.31 94 LYS A N 1
ATOM 762 C CA . LYS A 1 94 ? -21.297 13.508 0.669 1 83.31 94 LYS A CA 1
ATOM 763 C C . LYS A 1 94 ? -21.656 12.242 -0.103 1 83.31 94 LYS A C 1
ATOM 765 O O . LYS A 1 94 ? -21.719 12.258 -1.335 1 83.31 94 LYS A O 1
ATOM 770 N N . GLY A 1 95 ? -21.859 11.141 0.622 1 85.62 95 GLY A N 1
ATOM 771 C CA . GLY A 1 95 ? -22.344 9.898 0.045 1 85.62 95 GLY A CA 1
ATOM 772 C C . GLY A 1 95 ? -21.234 9 -0.451 1 85.62 95 GLY A C 1
ATOM 773 O O . GLY A 1 95 ? -21.484 7.879 -0.897 1 85.62 95 GLY A O 1
ATOM 774 N N . LEU A 1 96 ? -20.094 9.531 -0.422 1 87.31 96 LEU A N 1
ATOM 775 C CA . LEU A 1 96 ? -18.969 8.727 -0.902 1 87.31 96 LEU A CA 1
ATOM 776 C C . LEU A 1 96 ? -18.125 8.219 0.262 1 87.31 96 LEU A C 1
ATOM 778 O O . LEU A 1 96 ? -18.156 8.797 1.352 1 87.31 96 LEU A O 1
ATOM 782 N N . ARG A 1 97 ? -17.578 7.07 -0.017 1 91.62 97 ARG A N 1
ATOM 783 C CA . ARG A 1 97 ? -16.672 6.457 0.955 1 91.62 97 ARG A CA 1
ATOM 784 C C . 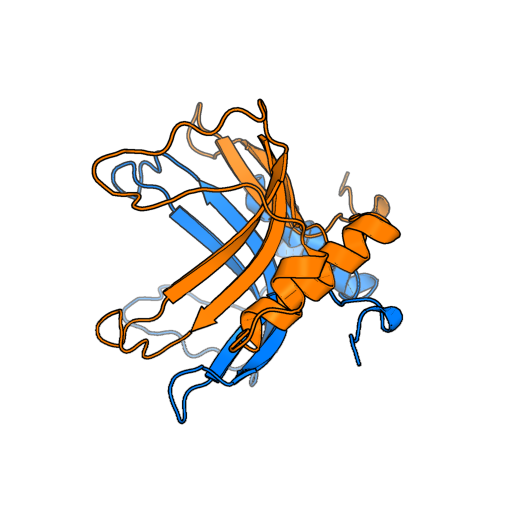ARG A 1 97 ? -15.336 6.102 0.312 1 91.62 97 ARG A C 1
ATOM 786 O O . ARG A 1 97 ? -15.219 6.051 -0.915 1 91.62 97 ARG A O 1
ATOM 793 N N . TYR A 1 98 ? -14.32 5.996 1.143 1 92.75 98 TYR A N 1
ATOM 794 C CA . TYR A 1 98 ? -13.023 5.527 0.676 1 92.75 98 TYR A CA 1
ATOM 795 C C . TYR A 1 98 ? -12.453 4.465 1.612 1 92.75 98 TYR A C 1
ATOM 797 O O . TYR A 1 98 ? -12.93 4.312 2.742 1 92.75 98 TYR A O 1
ATOM 805 N N . LYS A 1 99 ? -11.57 3.703 1.062 1 94.62 99 LYS A N 1
ATOM 806 C CA . LYS A 1 99 ? -10.852 2.693 1.836 1 94.62 99 LYS A CA 1
ATOM 807 C C . LYS A 1 99 ? -9.461 3.182 2.227 1 94.62 99 LYS A C 1
ATOM 809 O O . LYS A 1 99 ? -8.719 3.693 1.387 1 94.62 99 LYS A O 1
ATOM 814 N N . LEU A 1 100 ? -9.195 3.107 3.498 1 95.94 100 LEU A N 1
ATOM 815 C CA . LEU A 1 100 ? -7.867 3.418 4.02 1 95.94 100 LEU A CA 1
ATOM 816 C C . LEU 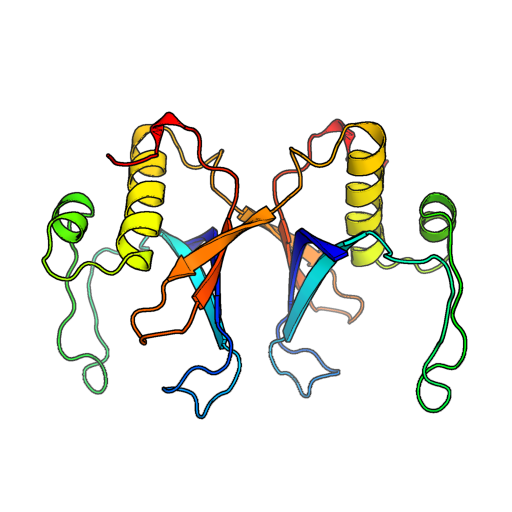A 1 100 ? -7.137 2.146 4.445 1 95.94 100 LEU A C 1
ATOM 818 O O . LEU A 1 100 ? -7.527 1.498 5.418 1 95.94 100 LEU A O 1
ATOM 822 N N . TYR A 1 101 ? -6.043 1.85 3.705 1 97.25 101 TYR A N 1
ATOM 823 C CA . TYR A 1 101 ? -5.246 0.656 3.967 1 97.25 101 TYR A CA 1
ATOM 824 C C . TYR A 1 101 ? -4.074 0.975 4.883 1 97.25 101 TYR A C 1
ATOM 826 O O . TYR A 1 101 ? -3.311 1.91 4.625 1 97.25 101 TYR A O 1
ATOM 834 N N . HIS A 1 102 ? -3.938 0.26 5.906 1 96.31 102 HIS A N 1
ATOM 835 C CA . HIS A 1 102 ? -2.84 0.42 6.852 1 96.31 102 HIS A CA 1
ATOM 836 C C . HIS A 1 102 ? -2.701 -0.806 7.75 1 96.31 102 HIS A C 1
ATOM 838 O O . HIS A 1 102 ? -3.562 -1.688 7.738 1 96.31 102 HIS A O 1
ATOM 844 N N . ARG A 1 103 ? -1.556 -0.885 8.43 1 94.12 103 ARG A N 1
ATOM 845 C CA . ARG A 1 103 ? -1.417 -1.921 9.445 1 94.12 103 ARG A CA 1
ATOM 846 C C . ARG A 1 103 ? -2.379 -1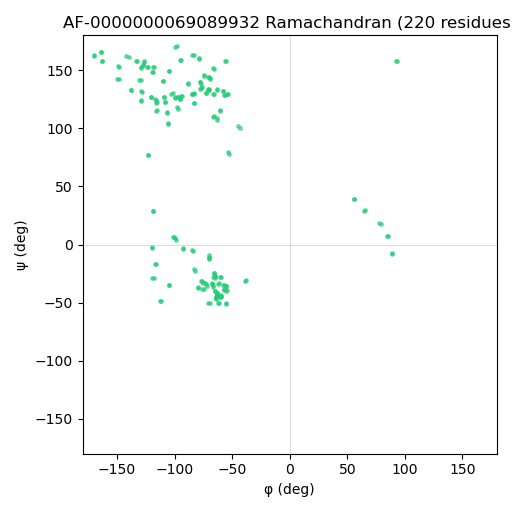.679 10.609 1 94.12 103 ARG A C 1
ATOM 848 O O . ARG A 1 103 ? -2.766 -0.539 10.875 1 94.12 103 ARG A O 1
ATOM 855 N N . PRO A 1 104 ? -2.75 -2.787 11.219 1 87.94 104 PRO A N 1
ATOM 856 C CA . PRO A 1 104 ? -3.586 -2.572 12.398 1 87.94 104 PRO A CA 1
ATOM 857 C C . PRO A 1 104 ? -2.924 -1.664 13.438 1 87.94 104 PRO A C 1
ATOM 859 O O . PRO A 1 104 ? -1.727 -1.8 13.703 1 87.94 104 PRO A O 1
ATOM 862 N N . VAL A 1 105 ? -3.688 -0.651 13.828 1 82.81 105 VAL A N 1
ATOM 863 C CA . VAL A 1 105 ? -3.184 0.268 14.844 1 82.81 105 VAL A CA 1
ATOM 864 C C . VAL A 1 105 ? -3.467 -0.294 16.234 1 82.81 105 VAL A C 1
ATOM 866 O O . VAL A 1 105 ? -4.582 -0.742 16.516 1 82.81 105 VAL A O 1
ATOM 869 N N . PRO A 1 106 ? -2.416 -0.291 16.984 1 77.31 106 PRO A N 1
ATOM 870 C CA . PRO A 1 106 ? -2.674 -0.75 18.359 1 77.31 106 PRO A CA 1
ATOM 871 C C . PRO A 1 106 ? -3.736 0.083 19.078 1 77.31 106 PRO A C 1
ATOM 873 O O . PRO A 1 106 ? -3.926 1.258 18.75 1 77.31 106 PRO A O 1
ATOM 876 N N . SER A 1 107 ? -4.695 -0.539 19.719 1 66.5 107 SER A N 1
ATOM 877 C CA . SER A 1 107 ? -5.879 0.006 20.375 1 66.5 107 SER A CA 1
ATOM 878 C C . SER A 1 107 ? -5.559 1.312 21.094 1 66.5 107 SER A C 1
ATOM 880 O O . SER A 1 107 ? -6.422 2.18 21.234 1 66.5 107 SER A O 1
ATOM 882 N N . ASP A 1 108 ? -4.445 1.449 21.547 1 55.81 108 ASP A N 1
ATOM 883 C CA . ASP A 1 108 ? -4.172 2.662 22.312 1 55.81 108 ASP A CA 1
ATOM 884 C C . ASP A 1 108 ? -4.145 3.891 21.406 1 55.81 108 ASP A C 1
ATOM 886 O O . ASP A 1 108 ? -4.004 5.016 21.891 1 55.81 108 ASP A O 1
ATOM 890 N N . THR A 1 109 ? -4.148 3.693 20.109 1 54.81 109 THR A N 1
ATOM 891 C CA . THR A 1 109 ? -4.074 4.789 19.141 1 54.81 109 THR A CA 1
ATOM 892 C C . THR A 1 109 ? -5.449 5.41 18.922 1 54.81 109 THR A C 1
ATOM 894 O O . THR A 1 109 ? -5.574 6.41 18.219 1 54.81 109 THR A O 1
ATOM 897 N N . GLN A 1 110 ? -6.531 4.645 19.219 1 47.69 110 GLN A N 1
ATOM 898 C CA . GLN A 1 110 ? -7.836 5.234 18.938 1 47.69 110 GLN A CA 1
ATOM 899 C C . GLN A 1 110 ? -7.969 6.605 19.609 1 47.69 110 GLN A C 1
ATOM 901 O O . GLN A 1 110 ? -7.941 6.711 20.828 1 47.69 110 GLN A O 1
ATOM 906 N N . ILE A 1 111 ? -7.41 7.539 19 1 43.25 111 ILE A N 1
ATOM 907 C CA . ILE A 1 111 ? -7.625 8.891 19.5 1 43.25 111 ILE A CA 1
ATOM 908 C C . ILE A 1 111 ? -9.109 9.094 19.812 1 43.25 111 ILE A C 1
ATOM 910 O O . ILE A 1 111 ? -9.961 8.906 18.953 1 43.25 111 ILE A O 1
ATOM 914 N N . ARG A 1 112 ? -9.531 9.047 21.094 1 35.34 112 ARG A N 1
ATOM 915 C CA . ARG A 1 112 ? -10.82 9.547 21.562 1 35.34 112 ARG A CA 1
ATOM 916 C C . ARG A 1 112 ? -10.977 11.031 21.266 1 35.34 112 ARG A C 1
ATOM 918 O O . ARG A 1 112 ? -10.008 11.789 21.328 1 35.34 112 ARG A O 1
ATOM 925 N N . GLU B 1 1 ? 14.422 12.039 3.23 1 95.88 1 GLU B N 1
ATOM 926 C CA . GLU B 1 1 ? 14.695 10.625 2.994 1 95.88 1 GLU B CA 1
ATOM 927 C C . GLU B 1 1 ? 13.477 9.766 3.297 1 95.88 1 GLU B C 1
ATOM 929 O O . GLU B 1 1 ? 12.828 9.945 4.328 1 95.88 1 GLU B O 1
ATOM 934 N N . PHE B 1 2 ? 13.203 8.852 2.373 1 95.94 2 PHE B N 1
ATOM 935 C CA . PHE B 1 2 ? 12.055 7.965 2.545 1 95.94 2 PHE B CA 1
ATOM 936 C C . PHE B 1 2 ? 12.312 6.961 3.664 1 95.94 2 PHE B C 1
ATOM 938 O O . PHE B 1 2 ? 13.367 6.332 3.713 1 95.94 2 PHE B O 1
ATOM 945 N N . LEU B 1 3 ? 11.328 6.805 4.551 1 96.31 3 LEU B N 1
ATOM 946 C CA . LEU B 1 3 ? 11.445 5.848 5.648 1 96.31 3 LEU B CA 1
ATOM 947 C C . LEU B 1 3 ? 10.469 4.688 5.465 1 96.31 3 LEU B C 1
ATOM 949 O O . LEU B 1 3 ? 10.867 3.523 5.559 1 96.31 3 LEU B O 1
ATOM 953 N N . SER B 1 4 ? 9.195 5.004 5.188 1 97.19 4 SER B N 1
ATOM 954 C CA . SER B 1 4 ? 8.18 3.961 5.07 1 97.19 4 SER B CA 1
ATOM 955 C C . SER B 1 4 ? 6.871 4.52 4.52 1 97.19 4 SER B C 1
ATOM 957 O O . SER B 1 4 ? 6.715 5.734 4.391 1 97.19 4 SER B O 1
ATOM 959 N N . MET B 1 5 ? 6.082 3.613 4.07 1 96.94 5 MET B N 1
ATOM 960 C CA . MET B 1 5 ? 4.668 3.91 3.855 1 96.94 5 MET B CA 1
ATOM 961 C C . MET B 1 5 ? 3.859 3.652 5.121 1 96.94 5 MET B C 1
ATOM 963 O O . MET B 1 5 ? 4.059 2.643 5.797 1 96.94 5 MET B O 1
ATOM 967 N N . LEU B 1 6 ? 2.912 4.566 5.422 1 96.25 6 LEU B N 1
ATOM 968 C CA . LEU B 1 6 ? 2.086 4.391 6.613 1 96.25 6 LEU B CA 1
ATOM 969 C C . LEU B 1 6 ? 0.685 3.922 6.238 1 96.25 6 LEU B C 1
ATOM 971 O O . LEU B 1 6 ? 0.061 3.16 6.98 1 96.25 6 LEU B O 1
ATOM 975 N N . ALA B 1 7 ? 0.199 4.418 5.082 1 96.44 7 ALA B N 1
ATOM 976 C CA . ALA B 1 7 ? -1.177 4.109 4.695 1 96.44 7 ALA B CA 1
ATOM 977 C C . ALA B 1 7 ? -1.405 4.383 3.213 1 96.44 7 ALA B C 1
ATOM 979 O O . ALA B 1 7 ? -0.611 5.074 2.572 1 96.44 7 ALA B O 1
ATOM 980 N N . LEU B 1 8 ? -2.365 3.779 2.654 1 96.44 8 LEU B N 1
ATOM 981 C CA . LEU B 1 8 ? -2.836 3.979 1.289 1 96.44 8 LEU B CA 1
ATOM 982 C C . LEU B 1 8 ? -4.344 4.203 1.26 1 96.44 8 LEU B C 1
ATOM 984 O O . LEU B 1 8 ? -5.102 3.43 1.847 1 96.44 8 LEU B O 1
ATOM 988 N N . ARG B 1 9 ? -4.766 5.305 0.7 1 94.75 9 ARG B N 1
ATOM 989 C CA . ARG B 1 9 ? -6.188 5.57 0.521 1 94.75 9 ARG B CA 1
ATOM 990 C C . ARG B 1 9 ? -6.617 5.305 -0.918 1 94.75 9 ARG B C 1
ATOM 992 O O . ARG B 1 9 ? -5.953 5.742 -1.861 1 94.75 9 ARG B O 1
ATOM 999 N N . GLN B 1 10 ? -7.637 4.574 -1.106 1 94.06 10 GLN B N 1
ATOM 1000 C CA . GLN B 1 10 ? -8.258 4.371 -2.41 1 94.06 10 GLN B CA 1
ATOM 1001 C C . GLN B 1 10 ? -9.688 4.914 -2.43 1 94.06 10 GLN B C 1
ATOM 1003 O O . GLN B 1 10 ? -10.5 4.562 -1.57 1 94.06 10 GLN B O 1
ATOM 1008 N N . GLN B 1 11 ? -9.961 5.746 -3.328 1 91 11 GLN B N 1
ATOM 1009 C CA . GLN B 1 11 ? -11.312 6.273 -3.48 1 91 11 GLN B CA 1
ATOM 1010 C C . GLN B 1 11 ? -11.789 6.152 -4.926 1 91 11 GLN B C 1
ATOM 1012 O O . GLN B 1 11 ? -11.031 6.43 -5.859 1 91 11 GLN B O 1
ATOM 1017 N N . HIS B 1 12 ? -12.984 5.641 -5.082 1 89.44 12 HIS B N 1
ATOM 1018 C CA . HIS B 1 12 ? -13.633 5.594 -6.387 1 89.44 12 HIS B CA 1
ATOM 1019 C C . HIS B 1 12 ? -14.547 6.793 -6.59 1 89.44 12 HIS B C 1
ATOM 1021 O O . HIS B 1 12 ? -14.945 7.449 -5.621 1 89.44 12 HIS B O 1
ATOM 1027 N N . LYS B 1 13 ? -14.852 7.113 -7.922 1 86.75 13 LYS B N 1
ATOM 1028 C CA . LYS B 1 13 ? -15.773 8.172 -8.297 1 86.75 13 LYS B CA 1
ATOM 1029 C C . LYS B 1 13 ? -15.367 9.508 -7.68 1 86.75 13 LYS B C 1
ATOM 1031 O O . LYS B 1 13 ? -16.203 10.227 -7.125 1 86.75 13 LYS B O 1
ATOM 1036 N N . GLN B 1 14 ? -14.055 9.719 -7.676 1 79.88 14 GLN B N 1
ATOM 1037 C CA . GLN B 1 14 ? -13.531 10.969 -7.121 1 79.88 14 GLN B CA 1
ATOM 1038 C C . GLN B 1 14 ? -13.961 12.164 -7.957 1 79.88 14 GLN B C 1
ATOM 1040 O O . GLN B 1 14 ? -13.523 12.328 -9.094 1 79.88 14 GLN B O 1
ATOM 1045 N N . PRO B 1 15 ? -14.828 12.969 -7.398 1 76.75 15 PRO B N 1
ATOM 1046 C CA . PRO B 1 15 ? -15.336 14.102 -8.188 1 76.75 15 PRO B CA 1
ATOM 1047 C C . PRO B 1 15 ? -14.211 14.977 -8.734 1 76.75 15 PRO B C 1
ATOM 1049 O O . PRO B 1 15 ? -14.281 15.43 -9.883 1 76.75 15 PRO B O 1
ATOM 1052 N N . GLY B 1 16 ? -13.18 15.227 -7.98 1 74.5 16 GLY B N 1
ATOM 1053 C CA . GLY B 1 16 ? -12.078 16.078 -8.398 1 74.5 16 GLY B CA 1
ATOM 1054 C C . GLY B 1 16 ? -11.219 15.445 -9.484 1 74.5 16 GLY B C 1
ATOM 1055 O O . GLY B 1 16 ? -10.398 16.125 -10.102 1 74.5 16 GLY B O 1
ATOM 1056 N N . ALA B 1 17 ? -11.414 14.117 -9.742 1 73.81 17 ALA B N 1
ATOM 1057 C CA . ALA B 1 17 ? -10.633 13.398 -10.75 1 73.81 17 ALA B CA 1
ATOM 1058 C C . ALA B 1 17 ? -11.531 12.852 -11.852 1 73.81 17 ALA B C 1
ATOM 1060 O O . ALA B 1 17 ? -11.266 11.781 -12.406 1 73.81 17 ALA B O 1
ATOM 1061 N N . PHE B 1 18 ? -12.68 13.547 -12.109 1 82.88 18 PHE B N 1
ATOM 1062 C CA . PHE B 1 18 ? -13.57 13.211 -13.211 1 82.88 18 PHE B CA 1
ATOM 1063 C C . PHE B 1 18 ? -14.195 11.836 -13.008 1 82.88 18 PHE B C 1
ATOM 1065 O O . PHE B 1 18 ? -14.359 11.07 -13.961 1 82.88 18 PHE B O 1
ATOM 1072 N N . GLY B 1 19 ? -14.352 11.477 -11.711 1 82.44 19 GLY B N 1
ATOM 1073 C CA . GLY B 1 19 ? -15.031 10.234 -11.406 1 82.44 19 GLY B CA 1
ATOM 1074 C C . GLY B 1 19 ? -14.117 9.023 -11.445 1 82.44 19 GLY B C 1
ATOM 1075 O O . GLY B 1 19 ? -14.57 7.887 -11.281 1 82.44 19 GLY B O 1
ATOM 1076 N N . ARG B 1 20 ? -12.883 9.234 -11.594 1 85.19 20 ARG B N 1
ATOM 1077 C CA . ARG B 1 20 ? -11.93 8.133 -11.664 1 85.19 20 ARG B CA 1
ATOM 1078 C C . ARG B 1 20 ? -11.531 7.66 -10.273 1 85.19 20 ARG B C 1
ATOM 1080 O O . ARG B 1 20 ? -11.844 8.32 -9.273 1 85.19 20 ARG B O 1
ATOM 1087 N N . SER B 1 21 ? -10.961 6.453 -10.273 1 87.56 21 SER B N 1
ATOM 1088 C CA . SER B 1 21 ? -10.391 5.953 -9.031 1 87.56 21 SER B CA 1
ATOM 1089 C C . SER B 1 21 ? -9.031 6.59 -8.75 1 87.56 21 SER B C 1
ATOM 1091 O O . SER B 1 21 ? -8.305 6.938 -9.68 1 87.56 21 SER B O 1
ATOM 1093 N N . ASP B 1 22 ? -8.828 6.902 -7.496 1 87.56 22 ASP B N 1
ATOM 1094 C CA . ASP B 1 22 ? -7.523 7.457 -7.16 1 87.56 22 ASP B CA 1
ATOM 1095 C C . ASP B 1 22 ? -6.898 6.711 -5.98 1 87.56 22 ASP B C 1
ATOM 1097 O O . ASP B 1 22 ? -7.598 6.031 -5.227 1 87.56 22 ASP B O 1
ATOM 1101 N N . ILE B 1 23 ? -5.547 6.754 -5.984 1 90.75 23 ILE B N 1
ATOM 1102 C CA . ILE B 1 23 ? -4.762 6.223 -4.875 1 90.75 23 ILE B CA 1
ATOM 1103 C C . ILE B 1 23 ? -3.906 7.332 -4.27 1 90.75 23 ILE B C 1
ATOM 1105 O O . ILE B 1 23 ? -3.268 8.102 -4.996 1 90.75 23 ILE B O 1
ATOM 1109 N N . PHE B 1 24 ? -4.023 7.488 -2.996 1 91.69 24 PHE B N 1
ATOM 1110 C CA . PHE B 1 24 ? -3.209 8.414 -2.221 1 91.69 24 PHE B CA 1
ATOM 1111 C C . PHE B 1 24 ? -2.34 7.664 -1.22 1 91.69 24 PHE B C 1
ATOM 1113 O O . PHE B 1 24 ? -2.848 6.891 -0.409 1 91.69 24 PHE B O 1
ATOM 1120 N N . ILE B 1 25 ? -1.037 7.855 -1.321 1 94.88 25 ILE B N 1
ATOM 1121 C CA . ILE B 1 25 ? -0.109 7.141 -0.451 1 94.88 25 ILE B CA 1
ATOM 1122 C C . ILE B 1 25 ? 0.499 8.109 0.561 1 94.88 25 ILE B C 1
ATOM 1124 O O . ILE B 1 25 ? 1.015 9.164 0.186 1 94.88 25 ILE B O 1
ATOM 1128 N N . LEU B 1 26 ? 0.389 7.742 1.811 1 95.31 26 LEU B N 1
ATOM 1129 C CA . LEU B 1 26 ? 1.021 8.5 2.883 1 95.31 26 LEU B CA 1
ATOM 1130 C C . LEU B 1 26 ? 2.379 7.906 3.242 1 95.31 26 LEU B C 1
ATOM 1132 O O . LEU B 1 26 ? 2.469 6.734 3.615 1 95.31 26 LEU B O 1
ATOM 1136 N N . CYS B 1 27 ? 3.365 8.734 3.197 1 96.75 27 CYS B N 1
ATOM 1137 C CA . CYS B 1 27 ? 4.727 8.273 3.467 1 96.75 27 CYS B CA 1
ATOM 1138 C C . CYS B 1 27 ? 5.316 9 4.672 1 96.75 27 CYS B C 1
ATOM 1140 O O . CYS B 1 27 ? 4.957 10.148 4.945 1 96.75 27 CYS B O 1
ATOM 1142 N N . ARG B 1 28 ? 6.164 8.273 5.359 1 96.31 28 ARG B N 1
ATOM 1143 C CA . ARG B 1 28 ? 7.023 8.867 6.379 1 96.31 28 ARG B CA 1
ATOM 1144 C C . ARG B 1 28 ? 8.406 9.172 5.816 1 96.31 28 ARG B C 1
ATOM 1146 O O . ARG B 1 28 ? 9.039 8.305 5.207 1 96.31 28 ARG B O 1
ATOM 1153 N N . LEU B 1 29 ? 8.805 10.422 6 1 96.06 29 LEU B N 1
ATOM 1154 C CA . LEU B 1 29 ? 10.109 10.859 5.508 1 96.06 29 LEU B CA 1
ATOM 1155 C C . LEU B 1 29 ? 10.914 11.516 6.621 1 96.06 29 LEU B C 1
ATOM 1157 O O . LEU B 1 29 ? 10.344 12.016 7.594 1 96.06 29 LEU B O 1
ATOM 1161 N N . ARG B 1 30 ? 12.172 11.477 6.492 1 94.69 30 ARG B N 1
ATOM 1162 C CA . ARG B 1 30 ? 13.086 12.25 7.32 1 94.69 30 ARG B CA 1
ATOM 1163 C C . ARG B 1 30 ? 13.711 13.391 6.527 1 94.69 30 ARG B C 1
ATOM 1165 O O . ARG B 1 30 ? 14.266 13.172 5.445 1 94.69 30 ARG B O 1
ATOM 1172 N N . PRO B 1 31 ? 13.547 14.656 6.988 1 93.5 31 PRO B N 1
ATOM 1173 C CA . PRO B 1 31 ? 14.148 15.773 6.254 1 93.5 31 PRO B CA 1
ATOM 1174 C C . PRO B 1 31 ? 15.672 15.695 6.211 1 93.5 31 PRO B C 1
ATOM 1176 O O . PRO B 1 31 ? 16.297 15.297 7.195 1 93.5 31 PRO B O 1
ATOM 1179 N N . LEU B 1 32 ? 16.219 15.891 5.07 1 95.25 32 LEU B N 1
ATOM 1180 C CA . LEU B 1 32 ? 17.672 15.984 4.934 1 95.25 32 LEU B CA 1
ATOM 1181 C C . LEU B 1 32 ? 18.188 17.297 5.504 1 95.25 32 LEU B C 1
ATOM 1183 O O . LEU B 1 32 ? 19.328 17.375 5.977 1 95.25 32 LEU B O 1
ATOM 1187 N N . THR B 1 33 ? 17.406 18.312 5.363 1 93.94 33 THR B N 1
ATOM 1188 C CA . THR B 1 33 ? 17.625 19.625 5.965 1 93.94 33 THR B CA 1
ATOM 1189 C C . THR B 1 33 ? 16.297 20.234 6.426 1 93.94 33 THR B C 1
ATOM 1191 O O . THR B 1 33 ? 15.227 19.812 5.969 1 93.94 33 THR B O 1
ATOM 1194 N N . PHE B 1 34 ? 16.406 21.156 7.242 1 93.62 34 PHE B N 1
ATOM 1195 C CA . PHE B 1 34 ? 15.188 21.812 7.73 1 93.62 34 PHE B CA 1
ATOM 1196 C C . PHE B 1 34 ? 14.938 23.109 6.992 1 93.62 34 PHE B C 1
ATOM 1198 O O . PHE B 1 34 ? 13.961 23.812 7.262 1 93.62 34 PHE B O 1
ATOM 1205 N N . ASP B 1 35 ? 15.75 23.328 6.07 1 94.56 35 ASP B N 1
ATOM 1206 C CA . ASP B 1 35 ? 15.531 24.516 5.246 1 94.56 35 ASP B CA 1
ATOM 1207 C C . ASP B 1 35 ? 14.344 24.328 4.309 1 94.56 35 ASP B C 1
ATOM 1209 O O . ASP B 1 35 ? 14.25 23.312 3.619 1 94.56 35 ASP B O 1
ATOM 1213 N N . ILE B 1 36 ? 13.453 25.266 4.277 1 92.31 36 ILE B N 1
ATOM 1214 C CA . ILE B 1 36 ? 12.281 25.219 3.402 1 92.31 36 ILE B CA 1
ATOM 1215 C C . ILE B 1 36 ? 12.555 26.031 2.135 1 92.31 36 ILE B C 1
ATOM 1217 O O . ILE B 1 36 ? 12.828 27.219 2.201 1 92.31 36 ILE B O 1
ATOM 1221 N N . ARG B 1 37 ? 12.578 25.453 0.938 1 89.94 37 ARG B N 1
ATOM 1222 C CA . ARG B 1 37 ? 12.742 26.094 -0.368 1 89.94 37 ARG B CA 1
ATOM 1223 C C . ARG B 1 37 ? 11.562 25.75 -1.282 1 89.94 37 ARG B C 1
ATOM 1225 O O . ARG B 1 37 ? 11.68 24.906 -2.162 1 89.94 37 ARG B O 1
ATOM 1232 N N . PRO B 1 38 ? 10.43 26.406 -1.042 1 89.31 38 PRO B N 1
ATOM 1233 C CA . PRO B 1 38 ? 9.242 26.078 -1.837 1 89.31 38 PRO B CA 1
ATOM 1234 C C . PRO B 1 38 ? 9.359 26.547 -3.285 1 89.31 38 PRO B C 1
ATOM 1236 O O . PRO B 1 38 ? 10.047 27.531 -3.566 1 89.31 38 PRO B O 1
ATOM 1239 N N . CYS B 1 39 ? 8.789 25.719 -4.145 1 90.88 39 CYS B N 1
ATOM 1240 C CA . CYS B 1 39 ? 8.648 26.203 -5.516 1 90.88 39 CYS B CA 1
ATOM 1241 C C . CYS B 1 39 ? 7.793 27.453 -5.566 1 90.88 39 CYS B C 1
ATOM 1243 O O . CYS B 1 39 ? 6.602 27.422 -5.25 1 90.88 39 CYS B O 1
ATOM 1245 N N . SER B 1 40 ? 8.25 28.531 -5.934 1 88.38 40 SER B N 1
ATOM 1246 C CA . SER B 1 40 ? 7.59 29.828 -5.883 1 88.38 40 SER B CA 1
ATOM 1247 C C . SER B 1 40 ? 6.391 29.875 -6.828 1 88.38 40 SER B C 1
ATOM 1249 O O . SER B 1 40 ? 5.461 30.656 -6.621 1 88.38 40 SER B O 1
ATOM 1251 N N . ARG B 1 41 ? 6.441 29.109 -7.863 1 92.56 41 ARG B N 1
ATOM 1252 C CA . ARG B 1 41 ? 5.379 29.141 -8.859 1 92.56 41 ARG B CA 1
ATOM 1253 C C . ARG B 1 41 ? 4.145 28.391 -8.367 1 92.56 41 ARG B C 1
ATOM 1255 O O . ARG B 1 41 ? 3.014 28.797 -8.641 1 92.56 41 ARG B O 1
ATOM 1262 N N . GLU B 1 42 ? 4.332 27.281 -7.496 1 91.75 42 GLU B N 1
ATOM 1263 C CA . GLU B 1 42 ? 3.221 26.375 -7.227 1 91.75 42 GLU B CA 1
ATOM 1264 C C . GLU B 1 42 ? 2.82 26.406 -5.754 1 91.75 42 GLU B C 1
ATOM 1266 O O . GLU B 1 42 ? 1.729 25.969 -5.391 1 91.75 42 GLU B O 1
ATOM 1271 N N . ILE B 1 43 ? 3.814 26.969 -5.008 1 91.5 43 ILE B N 1
ATOM 1272 C CA . ILE B 1 43 ? 3.586 26.859 -3.57 1 91.5 43 ILE B CA 1
ATOM 1273 C C . ILE B 1 43 ? 3.4 28.25 -2.973 1 91.5 43 ILE B C 1
ATOM 1275 O O . ILE B 1 43 ? 4.332 29.062 -2.967 1 91.5 43 ILE B O 1
ATOM 1279 N N . LYS B 1 44 ? 2.166 28.438 -2.467 1 91.62 44 LYS B N 1
ATOM 1280 C CA . LYS B 1 44 ? 1.839 29.734 -1.884 1 91.62 44 LYS B CA 1
ATOM 1281 C C . LYS B 1 44 ? 2.572 29.953 -0.562 1 91.62 44 LYS B C 1
ATOM 1283 O O . LYS B 1 44 ? 3.092 31.031 -0.301 1 91.62 44 LYS B O 1
ATOM 1288 N N . ALA B 1 45 ? 2.496 29 0.341 1 90.38 45 ALA B N 1
ATOM 1289 C CA . ALA B 1 45 ? 3.154 29.062 1.644 1 90.38 45 ALA B CA 1
ATOM 1290 C C . ALA B 1 45 ? 3.553 27.672 2.127 1 90.38 45 ALA B C 1
ATOM 1292 O O . ALA B 1 45 ? 2.906 26.672 1.782 1 90.38 45 ALA B O 1
ATOM 1293 N N . CYS B 1 46 ? 4.621 27.641 2.703 1 91.62 46 CYS B N 1
ATOM 1294 C CA . CYS B 1 46 ? 5.125 26.406 3.27 1 91.62 46 CYS B CA 1
ATOM 1295 C C . CYS B 1 46 ? 5.746 26.641 4.641 1 91.62 46 CYS B C 1
ATOM 1297 O O . CYS B 1 46 ? 6.461 27.625 4.844 1 91.62 46 CYS B O 1
ATOM 1299 N N . GLN B 1 47 ? 5.391 25.781 5.656 1 92 47 GLN B N 1
ATOM 1300 C CA . GLN B 1 47 ? 5.977 25.875 6.992 1 92 47 GLN B CA 1
ATOM 1301 C C . GLN B 1 47 ? 6.059 24.5 7.652 1 92 47 GLN B C 1
ATOM 1303 O O . GLN B 1 47 ? 5.254 23.609 7.355 1 92 47 GLN B O 1
ATOM 1308 N N . TRP B 1 48 ? 7.078 24.438 8.578 1 92.19 48 TRP B N 1
ATOM 1309 C CA . TRP B 1 48 ? 7.07 23.281 9.484 1 92.19 48 TRP B CA 1
ATOM 1310 C C . TRP B 1 48 ? 6.031 23.469 10.578 1 92.19 48 TRP B C 1
ATOM 1312 O O . TRP B 1 48 ? 5.875 24.562 11.125 1 92.19 48 TRP B O 1
ATOM 1322 N N . MET B 1 49 ? 5.273 22.359 10.898 1 91.5 49 MET B N 1
ATOM 1323 C CA . MET B 1 49 ? 4.258 22.391 11.938 1 91.5 49 MET B CA 1
ATOM 1324 C C . MET B 1 49 ? 4.41 21.203 12.891 1 91.5 49 MET B C 1
ATOM 1326 O O . MET B 1 49 ? 4.766 20.109 12.461 1 91.5 49 MET B O 1
ATOM 1330 N N . ASP B 1 50 ? 4.148 21.578 14.242 1 91.56 50 ASP B N 1
ATOM 1331 C CA . ASP B 1 50 ? 4.016 20.469 15.18 1 91.56 50 ASP B CA 1
ATOM 1332 C C . ASP B 1 50 ? 2.775 19.641 14.867 1 91.56 50 ASP B C 1
ATOM 1334 O O . ASP B 1 50 ? 1.688 20.188 14.664 1 91.56 50 ASP B O 1
ATOM 1338 N N . ILE B 1 51 ? 3.049 18.375 14.797 1 89.56 51 ILE B N 1
ATOM 1339 C CA . ILE B 1 51 ? 1.963 17.484 14.414 1 89.56 51 ILE B CA 1
ATOM 1340 C C . ILE B 1 51 ? 0.799 17.641 15.391 1 89.56 51 ILE B C 1
ATOM 1342 O O . ILE B 1 51 ? -0.365 17.516 15 1 89.56 51 ILE B O 1
ATOM 1346 N N . ALA B 1 52 ? 1.028 17.875 16.641 1 87.44 52 ALA B N 1
ATOM 1347 C CA . ALA B 1 52 ? -0.026 18.078 17.641 1 87.44 52 ALA B CA 1
ATOM 1348 C C . ALA B 1 52 ? -0.872 19.297 17.312 1 87.44 52 ALA B C 1
ATOM 1350 O O . ALA B 1 52 ? -2.08 19.312 17.562 1 87.44 52 ALA B O 1
ATOM 1351 N N . ASP B 1 53 ? -0.269 20.266 16.734 1 88.06 53 ASP B N 1
ATOM 1352 C CA . ASP B 1 53 ? -0.987 21.484 16.359 1 88.06 53 ASP B CA 1
ATOM 1353 C C . ASP B 1 53 ? -1.859 21.234 15.125 1 88.06 53 ASP B C 1
ATOM 1355 O O . ASP B 1 53 ? -2.934 21.812 14.992 1 88.06 53 ASP B O 1
ATOM 1359 N N . VAL B 1 54 ? -1.393 20.406 14.305 1 84.88 54 VAL B N 1
ATOM 1360 C CA . VAL B 1 54 ? -2.146 20.078 13.094 1 84.88 54 VAL B CA 1
ATOM 1361 C C . VAL B 1 54 ? -3.471 19.422 13.477 1 84.88 54 VAL B C 1
ATOM 1363 O O . VAL B 1 54 ? -4.512 19.719 12.891 1 84.88 54 VAL B O 1
ATOM 1366 N N . GLN B 1 55 ? -3.406 18.594 14.406 1 82.25 55 GLN B N 1
ATOM 1367 C CA . GLN B 1 55 ? -4.59 17.844 14.836 1 82.25 55 GLN B CA 1
ATOM 1368 C C . GLN B 1 55 ? -5.641 18.781 15.422 1 82.25 55 GLN B C 1
ATOM 1370 O O . GLN B 1 55 ? -6.832 18.469 15.422 1 82.25 55 GLN B O 1
ATOM 1375 N N . LYS B 1 56 ? -5.188 19.859 15.93 1 81.06 56 LYS B N 1
ATOM 1376 C CA . LYS B 1 56 ? -6.086 20.781 16.609 1 81.06 56 LYS B CA 1
ATOM 1377 C C . LYS B 1 56 ? -6.758 21.719 15.625 1 81.06 56 LYS B C 1
ATOM 1379 O O . LYS B 1 56 ? -7.66 22.484 15.992 1 81.06 56 LYS B O 1
ATOM 1384 N N . ARG B 1 57 ? -6.395 21.641 14.469 1 78.25 57 ARG B N 1
ATOM 1385 C CA . ARG B 1 57 ? -6.938 22.578 13.492 1 78.25 57 ARG B CA 1
ATOM 1386 C C . ARG B 1 57 ? -8.375 22.234 13.125 1 78.25 57 ARG B C 1
ATOM 1388 O O . ARG B 1 57 ? -8.734 21.047 13.086 1 78.25 57 ARG B O 1
ATOM 1395 N N . SER B 1 58 ? -9.094 23.266 12.883 1 69.38 58 SER B N 1
ATOM 1396 C CA . SER B 1 58 ? -10.492 23.109 12.484 1 69.38 58 SER B CA 1
ATOM 1397 C C . SER B 1 58 ? -10.602 22.5 11.094 1 69.38 58 SER B C 1
ATOM 1399 O O . SER B 1 58 ? -9.781 22.781 10.219 1 69.38 58 SER B O 1
ATOM 1401 N N . GLY B 1 59 ? -11.641 21.641 10.945 1 73.25 59 GLY B N 1
ATOM 1402 C CA . GLY B 1 59 ? -11.953 21.047 9.656 1 73.25 59 GLY B CA 1
ATOM 1403 C C . GLY B 1 59 ? -11.023 19.906 9.281 1 73.25 59 GLY B C 1
ATOM 1404 O O . GLY B 1 59 ? -10.781 19.656 8.102 1 73.25 59 GLY B O 1
ATOM 1405 N N . PHE B 1 60 ? -10.406 19.438 10.328 1 75.19 60 PHE B N 1
ATOM 1406 C CA . PHE B 1 60 ? -9.531 18.281 10.133 1 75.19 60 PHE B CA 1
ATOM 1407 C C . PHE B 1 60 ? -10.336 17.078 9.672 1 75.19 60 PHE B C 1
ATOM 1409 O O . PHE B 1 60 ? -11.219 16.594 10.391 1 75.19 60 PHE B O 1
ATOM 1416 N N . SER B 1 61 ? -10.164 16.766 8.383 1 83.44 61 SER B N 1
ATOM 1417 C CA . SER B 1 61 ? -10.906 15.656 7.809 1 83.44 61 SER B CA 1
ATOM 1418 C C . SER B 1 61 ? -10.664 14.367 8.594 1 83.44 61 SER B C 1
ATOM 1420 O O . SER B 1 61 ? -9.711 14.273 9.367 1 83.44 61 SER B O 1
ATOM 1422 N N . ALA B 1 62 ? -11.602 13.461 8.438 1 85.69 62 ALA B N 1
ATOM 1423 C CA . ALA B 1 62 ? -11.461 12.148 9.07 1 85.69 62 ALA B CA 1
ATOM 1424 C C . ALA B 1 62 ? -10.156 11.477 8.656 1 85.69 62 ALA B C 1
ATOM 1426 O O . ALA B 1 62 ? -9.5 10.836 9.477 1 85.69 62 ALA B O 1
ATOM 1427 N N . PHE B 1 63 ? -9.812 11.695 7.484 1 88.25 63 PHE B N 1
ATOM 1428 C CA . PHE B 1 63 ? -8.562 11.148 6.965 1 88.25 63 PHE B CA 1
ATOM 1429 C C . PHE B 1 63 ? -7.367 11.703 7.734 1 88.25 63 PHE B C 1
ATOM 1431 O O . PHE B 1 63 ? -6.547 10.938 8.242 1 88.25 63 PHE B O 1
ATOM 1438 N N . MET B 1 64 ? -7.324 12.992 7.867 1 87.44 64 MET B N 1
ATOM 1439 C CA . MET B 1 64 ? -6.18 13.633 8.516 1 87.44 64 MET B CA 1
ATOM 1440 C C . MET B 1 64 ? -6.121 13.281 9.992 1 87.44 64 MET B C 1
ATOM 1442 O O . MET B 1 64 ? -5.035 13.125 10.555 1 87.44 64 MET B O 1
ATOM 1446 N N . ARG B 1 65 ? -7.227 13.133 10.57 1 88.62 65 ARG B N 1
ATOM 1447 C CA . ARG B 1 65 ? -7.266 12.742 11.977 1 88.62 65 ARG B CA 1
ATOM 1448 C C . ARG B 1 65 ? -6.68 11.352 12.172 1 88.62 65 ARG B C 1
ATOM 1450 O O . ARG B 1 65 ? -5.871 11.133 13.078 1 88.62 65 ARG B O 1
ATOM 1457 N N . LYS B 1 66 ? -7.082 10.508 11.312 1 90.75 66 LYS B N 1
ATOM 1458 C CA . LYS B 1 66 ? -6.594 9.141 11.406 1 90.75 66 LYS B CA 1
ATOM 1459 C C . LYS B 1 66 ? -5.086 9.07 11.188 1 90.75 66 LYS B C 1
ATOM 1461 O O . LYS B 1 66 ? -4.359 8.484 11.992 1 90.75 66 LYS B O 1
ATOM 1466 N N . VAL B 1 67 ? -4.641 9.711 10.203 1 90.94 67 VAL B N 1
ATOM 1467 C CA . VAL B 1 67 ? -3.24 9.562 9.82 1 90.94 67 VAL B CA 1
ATOM 1468 C C . VAL B 1 67 ? -2.354 10.32 10.805 1 90.94 67 VAL B C 1
ATOM 1470 O O . VAL B 1 67 ? -1.242 9.883 11.117 1 90.94 67 VAL B O 1
ATOM 1473 N N . THR B 1 68 ? -2.771 11.469 11.258 1 91.56 68 THR B N 1
ATOM 1474 C CA . THR B 1 68 ? -1.984 12.18 12.266 1 91.56 68 THR B CA 1
ATOM 1475 C C . THR B 1 68 ? -1.969 11.406 13.578 1 91.56 68 THR B C 1
ATOM 1477 O O . THR B 1 68 ? -0.965 11.406 14.297 1 91.56 68 THR B O 1
ATOM 1480 N N . GLY B 1 69 ? -3.104 10.805 13.836 1 91.12 69 GLY B N 1
ATOM 1481 C CA . GLY B 1 69 ? -3.127 9.93 15 1 91.12 69 GLY B CA 1
ATOM 1482 C C . GLY B 1 69 ? -2.121 8.797 14.914 1 91.12 69 GLY B C 1
ATOM 1483 O O . GLY B 1 69 ? -1.429 8.5 15.891 1 91.12 69 GLY B O 1
ATOM 1484 N N . MET B 1 70 ? -2.062 8.195 13.828 1 93.19 70 MET B N 1
ATOM 1485 C CA . MET B 1 70 ? -1.084 7.133 13.602 1 93.19 70 MET B CA 1
ATOM 1486 C C . MET B 1 70 ? 0.337 7.66 13.766 1 93.19 70 MET B C 1
ATOM 1488 O O . MET B 1 70 ? 1.169 7.02 14.414 1 93.19 70 MET B O 1
ATOM 1492 N N . ALA B 1 71 ? 0.563 8.828 13.203 1 93.12 71 ALA B N 1
ATOM 1493 C CA . ALA B 1 71 ? 1.894 9.422 13.289 1 93.12 71 ALA B CA 1
ATOM 1494 C C . ALA B 1 71 ? 2.268 9.727 14.734 1 93.12 71 ALA B C 1
ATOM 1496 O O . ALA B 1 71 ? 3.398 9.469 15.156 1 93.12 71 ALA B O 1
ATOM 1497 N N . MET B 1 72 ? 1.354 10.234 15.43 1 92.5 72 MET B N 1
ATOM 1498 C CA . MET B 1 72 ? 1.609 10.555 16.828 1 92.5 72 MET B CA 1
ATOM 1499 C C . MET B 1 72 ? 1.909 9.289 17.625 1 92.5 72 MET B C 1
ATOM 1501 O O . MET B 1 72 ? 2.797 9.289 18.484 1 92.5 72 MET B O 1
ATOM 1505 N N . TYR B 1 73 ? 1.166 8.328 17.391 1 94.06 73 TYR B N 1
ATOM 1506 C CA . TYR B 1 73 ? 1.467 7.047 18.031 1 94.06 73 TYR B CA 1
ATOM 1507 C C . TYR B 1 73 ? 2.893 6.605 17.719 1 94.06 73 TYR B C 1
ATOM 1509 O O . TYR B 1 73 ? 3.637 6.207 18.609 1 94.06 73 TYR B O 1
ATOM 1517 N N . GLY B 1 74 ? 3.197 6.625 16.469 1 94.19 74 GLY B N 1
ATOM 1518 C CA . GLY B 1 74 ? 4.535 6.238 16.062 1 94.19 74 GLY B CA 1
ATOM 1519 C C . GLY B 1 74 ? 5.625 7.062 16.719 1 94.19 74 GLY B C 1
ATOM 1520 O O . GLY B 1 74 ? 6.67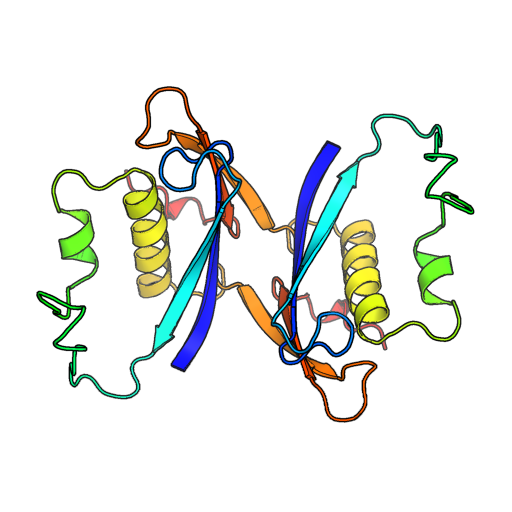6 6.531 17.078 1 94.19 74 GLY B O 1
ATOM 1521 N N . ILE B 1 75 ? 5.375 8.281 16.859 1 93.19 75 ILE B N 1
ATOM 1522 C CA . ILE B 1 75 ? 6.34 9.18 17.484 1 93.19 75 ILE B CA 1
ATOM 1523 C C . ILE B 1 75 ? 6.531 8.781 18.953 1 93.19 75 ILE B C 1
ATOM 1525 O O . ILE B 1 75 ? 7.656 8.773 19.453 1 93.19 75 ILE B O 1
ATOM 1529 N N . LYS B 1 76 ? 5.539 8.445 19.562 1 93.19 76 LYS B N 1
ATOM 1530 C CA . LYS B 1 76 ? 5.57 8.133 20.984 1 93.19 76 LYS B CA 1
ATOM 1531 C C . LYS B 1 76 ? 6.102 6.727 21.234 1 93.19 76 LYS B C 1
ATOM 1533 O O . LYS B 1 76 ? 6.859 6.496 22.188 1 93.19 76 LYS B O 1
ATOM 1538 N N . HIS B 1 77 ? 5.809 5.77 20.422 1 94.5 77 HIS B N 1
ATOM 1539 C CA . HIS B 1 77 ? 6.066 4.367 20.734 1 94.5 77 HIS B CA 1
AT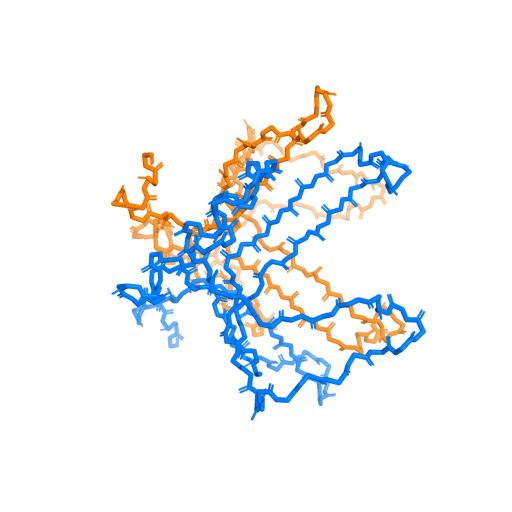OM 1540 C C . HIS B 1 77 ? 7.016 3.742 19.719 1 94.5 77 HIS B C 1
ATOM 1542 O O . HIS B 1 77 ? 7.441 2.598 19.875 1 94.5 77 HIS B O 1
ATOM 1548 N N . GLY B 1 78 ? 7.391 4.449 18.75 1 94.31 78 GLY B N 1
ATOM 1549 C CA . GLY B 1 78 ? 8.102 3.869 17.609 1 94.31 78 GLY B CA 1
ATOM 1550 C C . GLY B 1 78 ? 7.184 3.469 16.469 1 94.31 78 GLY B C 1
ATOM 1551 O O . GLY B 1 78 ? 5.992 3.236 16.688 1 94.31 78 GLY B O 1
ATOM 1552 N N . PHE B 1 79 ? 7.699 3.359 15.266 1 94.69 79 PHE B N 1
ATOM 1553 C CA . PHE B 1 79 ? 6.879 3.146 14.078 1 94.69 79 PHE B CA 1
ATOM 1554 C C . PHE B 1 79 ? 6.91 1.684 13.656 1 94.69 79 PHE B C 1
ATOM 1556 O O . PHE B 1 79 ? 6.359 1.322 12.609 1 94.69 79 PHE B O 1
ATOM 1563 N N . GLN B 1 80 ? 7.52 0.785 14.438 1 92.88 80 GLN B N 1
ATOM 1564 C CA . GLN B 1 80 ? 7.727 -0.611 14.07 1 92.88 80 GLN B CA 1
ATOM 1565 C C . GLN B 1 80 ? 6.395 -1.318 13.82 1 92.88 80 GLN B C 1
ATOM 1567 O O . GLN B 1 80 ? 6.316 -2.24 13.008 1 92.88 80 GLN B O 1
ATOM 1572 N N . ASP B 1 81 ? 5.414 -0.846 14.469 1 91.81 81 ASP B N 1
ATOM 1573 C CA . ASP B 1 81 ? 4.113 -1.5 14.344 1 91.81 81 ASP B CA 1
ATOM 1574 C C . ASP B 1 81 ? 3.275 -0.85 13.242 1 91.81 81 ASP B C 1
ATOM 1576 O O . ASP B 1 81 ? 2.178 -1.318 12.938 1 91.81 81 ASP B O 1
ATOM 1580 N N . LEU B 1 82 ? 3.73 0.19 12.602 1 94.5 82 LEU B N 1
ATOM 1581 C CA . LEU B 1 82 ? 2.934 0.954 11.648 1 94.5 82 LEU B CA 1
ATOM 1582 C C . LEU B 1 82 ? 3.57 0.926 10.266 1 94.5 82 LEU B C 1
ATOM 1584 O O . LEU B 1 82 ? 2.865 0.955 9.258 1 94.5 82 LEU B O 1
ATOM 1588 N N . ASP B 1 83 ? 4.855 0.798 10.219 1 95.69 83 ASP B N 1
ATOM 1589 C CA . ASP B 1 83 ? 5.621 0.99 8.992 1 95.69 83 ASP B CA 1
ATOM 1590 C C . ASP B 1 83 ? 5.359 -0.142 8 1 95.69 83 ASP B C 1
ATOM 1592 O O . ASP B 1 83 ? 5.336 -1.314 8.383 1 95.69 83 ASP B O 1
ATOM 1596 N N . ILE B 1 84 ? 5.129 0.223 6.836 1 96.69 84 ILE B N 1
ATOM 1597 C CA . ILE B 1 84 ? 5.262 -0.653 5.676 1 96.69 84 ILE B CA 1
ATOM 1598 C C . ILE B 1 84 ? 6.52 -0.288 4.891 1 96.69 84 ILE B C 1
ATOM 1600 O O . ILE B 1 84 ? 6.555 0.731 4.199 1 96.69 84 ILE B O 1
ATOM 1604 N N . LYS B 1 85 ? 7.492 -1.09 5.047 1 95.88 85 LYS B N 1
ATOM 1605 C CA . LYS B 1 85 ? 8.789 -0.792 4.453 1 95.88 85 LYS B CA 1
ATOM 1606 C C . LYS B 1 85 ? 8.984 -1.562 3.15 1 95.88 85 LYS B C 1
ATOM 1608 O O . LYS B 1 85 ? 8.141 -2.377 2.77 1 95.88 85 LYS B O 1
ATOM 1613 N N . TYR B 1 86 ? 10.047 -1.171 2.475 1 95.5 86 TYR B N 1
ATOM 1614 C CA . TYR B 1 86 ? 10.297 -1.883 1.226 1 95.5 86 TYR B CA 1
ATOM 1615 C C . TYR B 1 86 ? 11.633 -2.609 1.267 1 95.5 86 TYR B C 1
ATOM 1617 O O . TYR B 1 86 ? 12.5 -2.279 2.076 1 95.5 86 TYR B O 1
ATOM 1625 N N . GLU B 1 87 ? 11.758 -3.654 0.539 1 94.12 87 GLU B N 1
ATOM 1626 C CA . GLU B 1 87 ? 13.023 -4.25 0.142 1 94.12 87 GLU B CA 1
ATOM 1627 C C . GLU B 1 87 ? 13.281 -4.066 -1.352 1 94.12 87 GLU B C 1
ATOM 1629 O O . GLU B 1 87 ? 12.344 -4.074 -2.15 1 94.12 87 GLU B O 1
ATOM 1634 N N . GLU B 1 88 ? 14.5 -3.805 -1.66 1 93.38 88 GLU B N 1
ATOM 1635 C CA . GLU B 1 88 ? 14.867 -3.688 -3.068 1 93.38 88 GLU B CA 1
ATOM 1636 C C . GLU B 1 88 ? 15.141 -5.055 -3.684 1 93.38 88 GLU B C 1
ATOM 1638 O O . GLU B 1 88 ? 15.906 -5.852 -3.131 1 93.38 88 GLU B O 1
ATOM 1643 N N . MET B 1 89 ? 14.5 -5.27 -4.828 1 92.38 89 MET B N 1
ATOM 1644 C CA . MET B 1 89 ? 14.641 -6.555 -5.512 1 92.38 89 MET B CA 1
ATOM 1645 C C . MET B 1 89 ? 15.141 -6.363 -6.938 1 92.38 89 MET B C 1
ATOM 1647 O O . MET B 1 89 ? 14.93 -5.305 -7.535 1 92.38 89 MET B O 1
ATOM 1651 N N . GLU B 1 90 ? 15.797 -7.371 -7.402 1 89.19 90 GLU B N 1
ATOM 1652 C CA . GLU B 1 90 ? 16.25 -7.336 -8.789 1 89.19 90 GLU B CA 1
ATOM 1653 C C . GLU B 1 90 ? 15.102 -7.633 -9.75 1 89.19 90 GLU B C 1
ATOM 1655 O O . GLU B 1 90 ? 14.312 -8.555 -9.523 1 89.19 90 GLU B O 1
ATOM 1660 N N . SER B 1 91 ? 15.07 -6.797 -10.758 1 84.69 91 SER B N 1
ATOM 1661 C CA . SER B 1 91 ? 14.055 -7.016 -11.781 1 84.69 91 SER B CA 1
ATOM 1662 C C . SER B 1 91 ? 14.461 -8.133 -12.742 1 84.69 91 SER B C 1
ATOM 1664 O O . SER B 1 91 ? 15.641 -8.5 -12.805 1 84.69 91 SER B O 1
ATOM 1666 N N . VAL B 1 92 ? 13.469 -8.695 -13.453 1 81.88 92 VAL B N 1
ATOM 1667 C CA . VAL B 1 92 ? 13.75 -9.648 -14.523 1 81.88 92 VAL B CA 1
ATOM 1668 C C . VAL B 1 92 ? 14.477 -8.938 -15.664 1 81.88 92 VAL B C 1
ATOM 1670 O O . VAL B 1 92 ? 15.148 -9.578 -16.469 1 81.88 92 VAL B O 1
ATOM 1673 N N . TYR B 1 93 ? 14.273 -7.598 -15.75 1 82.38 93 TYR B N 1
ATOM 1674 C CA . TYR B 1 93 ? 15.008 -6.785 -16.719 1 82.38 93 TYR B CA 1
ATOM 1675 C C . TYR B 1 93 ? 16.375 -6.398 -16.172 1 82.38 93 TYR B C 1
ATOM 1677 O O . TYR B 1 93 ? 16.484 -5.777 -15.117 1 82.38 93 TYR B O 1
ATOM 1685 N N . LYS B 1 94 ? 17.312 -6.797 -16.922 1 83.31 94 LYS B N 1
ATOM 1686 C CA . LYS B 1 94 ? 18.703 -6.625 -16.484 1 83.31 94 LYS B CA 1
ATOM 1687 C C . LYS B 1 94 ? 18.984 -5.168 -16.125 1 83.31 94 LYS B C 1
ATOM 1689 O O . LYS B 1 94 ? 18.656 -4.258 -16.891 1 83.31 94 LYS B O 1
ATOM 1694 N N . GLY B 1 95 ? 19.562 -4.957 -14.945 1 85.38 95 GLY B N 1
ATOM 1695 C CA . GLY B 1 95 ? 20.016 -3.643 -14.523 1 85.38 95 GLY B CA 1
ATOM 1696 C C . GLY B 1 95 ? 18.938 -2.846 -13.805 1 85.38 95 GLY B C 1
ATOM 1697 O O . GLY B 1 95 ? 19.203 -1.745 -13.312 1 85.38 95 GLY B O 1
ATOM 1698 N N . LEU B 1 96 ? 17.797 -3.395 -13.836 1 87.06 96 LEU B N 1
ATOM 1699 C CA . LEU B 1 96 ? 16.719 -2.672 -13.18 1 87.06 96 LEU B CA 1
ATOM 1700 C C . LEU B 1 96 ? 16.359 -3.312 -11.844 1 87.06 96 LEU B C 1
ATOM 1702 O O . LEU B 1 96 ? 16.641 -4.496 -11.625 1 87.06 96 LEU B O 1
ATOM 1706 N N . ARG B 1 97 ? 15.93 -2.424 -10.984 1 91.56 97 ARG B N 1
ATOM 1707 C CA . ARG B 1 97 ? 15.469 -2.865 -9.672 1 91.56 97 ARG B CA 1
ATOM 1708 C C . ARG B 1 97 ? 14.07 -2.348 -9.375 1 91.56 97 ARG B C 1
ATOM 1710 O O . ARG B 1 97 ? 13.586 -1.426 -10.039 1 91.56 97 ARG B O 1
ATOM 1717 N N . TYR B 1 98 ? 13.391 -3.039 -8.469 1 92.56 98 TYR B N 1
ATOM 1718 C CA . TYR B 1 98 ? 12.094 -2.572 -7.996 1 92.56 98 TYR B CA 1
ATOM 1719 C C . TYR B 1 98 ? 12.008 -2.645 -6.477 1 92.56 98 TYR B C 1
ATOM 1721 O O . TYR B 1 98 ? 12.828 -3.311 -5.836 1 92.56 98 TYR B O 1
ATOM 1729 N N . LYS B 1 99 ? 11.125 -1.864 -5.965 1 94.56 99 LYS B N 1
ATOM 1730 C CA . LYS B 1 99 ? 10.844 -1.869 -4.531 1 94.56 99 LYS B CA 1
ATOM 1731 C C . LYS B 1 99 ? 9.586 -2.678 -4.219 1 94.56 99 LYS B C 1
ATOM 1733 O O . LYS B 1 99 ? 8.547 -2.496 -4.859 1 94.56 99 LYS B O 1
ATOM 1738 N N . LEU B 1 100 ? 9.734 -3.611 -3.324 1 95.94 100 LEU B N 1
ATOM 1739 C CA . LEU B 1 100 ? 8.609 -4.391 -2.824 1 95.94 100 LEU B CA 1
ATOM 1740 C C . LEU B 1 100 ? 8.242 -3.969 -1.404 1 95.94 100 LEU B C 1
ATOM 1742 O O . LEU B 1 100 ? 9.008 -4.207 -0.466 1 95.94 100 LEU B O 1
ATOM 1746 N N . TYR B 1 101 ? 7.039 -3.379 -1.281 1 97.19 101 TYR B N 1
ATOM 1747 C CA . TYR B 1 101 ? 6.547 -2.9 0.006 1 97.19 101 TYR B CA 1
ATOM 1748 C C . TYR B 1 101 ? 5.684 -3.953 0.688 1 97.19 101 TYR B C 1
ATOM 1750 O O . TYR B 1 101 ? 4.75 -4.488 0.084 1 97.19 101 TYR B O 1
ATOM 1758 N N . HIS B 1 102 ? 5.969 -4.258 1.871 1 96.38 102 HIS B N 1
ATOM 1759 C CA . HIS B 1 102 ? 5.207 -5.219 2.662 1 96.38 102 HIS B CA 1
ATOM 1760 C C . HIS B 1 102 ? 5.539 -5.094 4.145 1 96.38 102 HIS B C 1
ATOM 1762 O O . HIS B 1 102 ? 6.477 -4.383 4.52 1 96.38 102 HIS B O 1
ATOM 1768 N N . ARG B 1 103 ? 4.695 -5.711 4.965 1 94.19 103 ARG B N 1
ATOM 1769 C CA . ARG B 1 103 ? 5.035 -5.801 6.383 1 94.19 103 ARG B CA 1
ATOM 1770 C C . ARG B 1 103 ? 6.254 -6.688 6.598 1 94.19 103 ARG B C 1
ATOM 1772 O O . ARG B 1 103 ? 6.527 -7.582 5.797 1 94.19 103 ARG B O 1
ATOM 1779 N N . PRO B 1 104 ? 6.961 -6.367 7.672 1 88.06 104 PRO B N 1
ATOM 1780 C CA . PRO B 1 104 ? 8.078 -7.27 7.957 1 88.06 104 PRO B CA 1
ATOM 1781 C C . PRO B 1 104 ? 7.641 -8.719 8.117 1 88.06 104 PRO B C 1
ATOM 1783 O O . PRO B 1 104 ? 6.621 -9 8.758 1 88.06 104 PRO B O 1
ATOM 1786 N N . VAL B 1 105 ? 8.336 -9.562 7.359 1 82.94 105 VAL B N 1
ATOM 1787 C CA . VAL B 1 105 ? 8.039 -10.992 7.453 1 82.94 105 VAL B CA 1
ATOM 1788 C C . VAL B 1 105 ? 8.828 -11.602 8.609 1 82.94 105 VAL B C 1
ATOM 1790 O O . VAL B 1 105 ? 10.031 -11.367 8.742 1 82.94 105 VAL B O 1
ATOM 1793 N N . PRO B 1 106 ? 8.078 -12.297 9.414 1 77.44 106 PRO B N 1
ATOM 1794 C CA . PRO B 1 106 ? 8.812 -12.953 10.5 1 77.44 106 PRO B CA 1
ATOM 1795 C C . PRO B 1 106 ? 9.898 -13.891 9.992 1 77.44 106 PRO B C 1
ATOM 1797 O O . PRO B 1 106 ? 9.797 -14.414 8.875 1 77.44 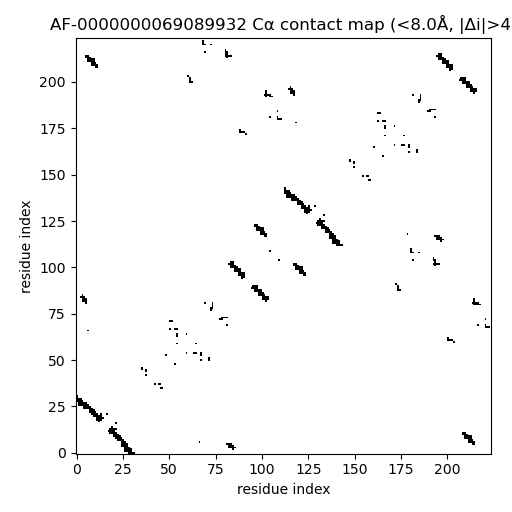106 PRO B O 1
ATOM 1800 N N . SER B 1 107 ? 11.102 -13.812 10.531 1 66.56 107 SER B N 1
ATOM 1801 C CA . SER B 1 107 ? 12.336 -14.5 10.164 1 66.56 107 SER B CA 1
ATOM 1802 C C . SER B 1 107 ? 12.062 -15.938 9.75 1 66.56 107 SER B C 1
ATOM 1804 O O . SER B 1 107 ? 12.797 -16.5 8.93 1 66.56 107 SER B O 1
ATOM 1806 N N . ASP B 1 108 ? 11.133 -16.516 10.258 1 55.72 108 ASP B N 1
ATOM 1807 C CA . ASP B 1 108 ? 10.945 -17.922 9.906 1 55.72 108 ASP B CA 1
ATOM 1808 C C . ASP B 1 108 ? 10.484 -18.078 8.461 1 55.72 108 ASP B C 1
ATOM 1810 O O . ASP B 1 108 ? 10.336 -19.188 7.961 1 55.72 108 ASP B O 1
ATOM 1814 N N . THR B 1 109 ? 10.156 -16.969 7.832 1 55 109 THR B N 1
ATOM 1815 C CA . THR B 1 109 ? 9.641 -16.984 6.469 1 55 109 THR B CA 1
ATOM 1816 C C . THR B 1 109 ? 10.781 -17.062 5.461 1 55 109 THR B C 1
ATOM 1818 O O . THR B 1 109 ? 10.547 -17.125 4.25 1 55 109 THR B O 1
ATOM 1821 N N . GLN B 1 110 ? 12.008 -16.672 5.895 1 47.22 110 GLN B N 1
ATOM 1822 C CA . GLN B 1 110 ? 13.055 -16.719 4.887 1 47.22 110 GLN B CA 1
ATOM 1823 C C . GLN B 1 110 ? 13.109 -18.094 4.215 1 47.22 110 GLN B C 1
ATOM 1825 O O . GLN B 1 110 ? 13.391 -19.094 4.871 1 47.22 110 GLN B O 1
ATOM 1830 N N . ILE B 1 111 ? 12.242 -18.297 3.365 1 43.41 111 ILE B N 1
ATOM 1831 C CA . ILE B 1 111 ? 12.344 -19.516 2.582 1 43.41 111 ILE B CA 1
ATOM 1832 C C . ILE B 1 111 ? 13.789 -19.734 2.154 1 43.41 111 ILE B C 1
ATOM 1834 O O . ILE B 1 111 ? 14.391 -18.875 1.508 1 43.41 111 ILE B O 1
ATOM 1838 N N . ARG B 1 112 ? 14.555 -20.609 2.846 1 35.31 112 ARG B N 1
ATOM 1839 C CA . ARG B 1 112 ? 15.812 -21.172 2.363 1 35.31 112 ARG B CA 1
ATOM 1840 C C . ARG B 1 112 ? 15.617 -21.906 1.042 1 35.31 112 ARG B C 1
ATOM 1842 O O . ARG B 1 112 ? 14.586 -22.531 0.826 1 35.31 112 ARG B O 1
#